Protein AF-A7M6A3-F1 (afdb_monomer_lite)

Radius of gyration: 17.63 Å; chains: 1; bounding box: 39×40×48 Å

pLDDT: mean 94.42, std 7.77, range [52.94, 98.75]

Sequence (187 aa):
AGSGRQCDEISAEFALTHWKHGGIVSVVGYGGGVIGRYPDLGDKIPEIEHFHTMRINMPAGWFYSTKALRGVCDVWEKWGSGLTNFHGSTGDIIFLGTRSEYLQPCFEDLGKLEIPFDLGGSGSALRTPSACMGPALREYACYDTLDLCYDLTMTYQNELHRPMWPYKYKFKGGCAGCPNDCVASKA

Structure (mmCIF, N/CA/C/O backbone):
data_AF-A7M6A3-F1
#
_entry.id   AF-A7M6A3-F1
#
loop_
_atom_site.group_PDB
_atom_site.id
_atom_site.type_symbol
_atom_site.label_atom_id
_atom_site.label_alt_id
_atom_site.label_comp_id
_atom_site.label_asym_id
_atom_site.label_entity_id
_atom_site.label_seq_id
_atom_site.pdbx_PDB_ins_code
_atom_site.Cartn_x
_atom_site.Cartn_y
_atom_site.Cartn_z
_atom_site.occupancy
_atom_site.B_iso_or_equiv
_atom_site.auth_seq_id
_atom_site.auth_comp_id
_atom_site.auth_asym_id
_atom_site.auth_atom_id
_atom_site.pdbx_PDB_model_num
ATOM 1 N N . ALA A 1 1 ? -18.881 1.439 5.788 1.00 52.94 1 ALA A N 1
ATOM 2 C CA . ALA A 1 1 ? -18.858 2.719 5.035 1.00 52.94 1 ALA A CA 1
ATOM 3 C C . ALA A 1 1 ? -19.711 3.858 5.633 1.00 52.94 1 ALA A C 1
ATOM 5 O O . ALA A 1 1 ? -19.451 5.008 5.292 1.00 52.94 1 ALA A O 1
ATOM 6 N N . GLY A 1 2 ? -20.750 3.597 6.444 1.00 59.12 2 GLY A N 1
ATOM 7 C CA . GLY A 1 2 ? -21.597 4.667 7.015 1.00 59.12 2 GLY A CA 1
ATOM 8 C C . GLY A 1 2 ? -20.955 5.434 8.178 1.00 59.12 2 GLY A C 1
ATOM 9 O O . GLY A 1 2 ? -21.128 6.635 8.294 1.00 59.12 2 GLY A O 1
ATOM 10 N N . SER A 1 3 ? -20.140 4.755 8.975 1.00 60.72 3 SER A N 1
ATOM 11 C CA . SER A 1 3 ? -19.601 5.258 10.239 1.00 60.72 3 SER A CA 1
ATOM 12 C C . SER A 1 3 ? -18.349 6.121 10.155 1.00 60.72 3 SER A C 1
ATOM 14 O O . SER A 1 3 ? -18.236 7.126 10.846 1.00 60.72 3 SER A O 1
ATOM 16 N N . GLY A 1 4 ? -17.415 5.770 9.264 1.00 61.78 4 GLY A N 1
ATOM 17 C CA . GLY A 1 4 ? -16.246 6.610 8.980 1.00 61.78 4 GLY A CA 1
ATOM 18 C C . GLY A 1 4 ? -16.653 8.009 8.508 1.00 61.78 4 GLY A C 1
ATOM 19 O O . GLY A 1 4 ? -16.071 8.993 8.947 1.00 61.78 4 GLY A O 1
ATOM 20 N N . ARG A 1 5 ? -17.741 8.099 7.727 1.00 71.75 5 ARG A N 1
ATOM 21 C CA . ARG A 1 5 ? -18.309 9.376 7.272 1.00 71.75 5 ARG A CA 1
ATOM 22 C C . ARG A 1 5 ? -18.778 10.266 8.420 1.00 71.75 5 ARG A C 1
ATOM 24 O O . ARG A 1 5 ? -18.574 11.468 8.356 1.00 71.75 5 ARG A O 1
ATOM 31 N N . GLN A 1 6 ? -19.327 9.688 9.485 1.00 78.19 6 GLN A N 1
ATOM 32 C CA . GLN A 1 6 ? -19.764 10.457 10.649 1.00 78.19 6 GLN A CA 1
ATOM 33 C C . GLN A 1 6 ? -18.579 11.096 11.395 1.00 78.19 6 GLN A C 1
ATOM 35 O O . GLN A 1 6 ? -18.672 12.234 11.843 1.00 78.19 6 GLN A O 1
ATOM 40 N N . CYS A 1 7 ? -17.442 10.401 11.497 1.00 80.56 7 CYS A N 1
ATOM 41 C CA . CYS A 1 7 ? -16.216 10.970 12.070 1.00 80.56 7 CYS A CA 1
ATOM 42 C C . CYS A 1 7 ? -15.628 12.083 11.185 1.00 80.56 7 CYS A C 1
ATOM 44 O O . CYS A 1 7 ? -15.165 13.106 11.694 1.00 80.56 7 CYS A O 1
ATOM 46 N N . ASP A 1 8 ? -15.685 11.907 9.863 1.00 81.94 8 ASP A N 1
ATOM 47 C CA . ASP A 1 8 ? -15.222 12.909 8.899 1.00 81.94 8 ASP A CA 1
ATOM 48 C C . ASP A 1 8 ? -16.096 14.175 8.920 1.00 81.94 8 ASP A C 1
ATOM 50 O O . ASP A 1 8 ? -15.566 15.284 8.881 1.00 81.94 8 ASP A O 1
ATOM 54 N N . GLU A 1 9 ? -17.418 14.033 9.040 1.00 88.69 9 GLU A N 1
ATOM 55 C CA . GLU A 1 9 ? -18.358 15.156 9.168 1.00 88.69 9 GLU A CA 1
ATOM 56 C C . GLU A 1 9 ? -18.082 15.980 10.430 1.00 88.69 9 GLU A C 1
ATOM 58 O O . GLU A 1 9 ? -17.957 17.202 10.350 1.00 88.69 9 GLU A O 1
ATOM 63 N N . ILE A 1 10 ? -17.887 15.315 11.574 1.00 89.25 10 ILE A N 1
ATOM 64 C CA . ILE A 1 10 ? -17.517 15.981 12.831 1.00 89.25 10 ILE A CA 1
ATOM 65 C C . ILE A 1 10 ? -16.152 16.674 12.679 1.00 89.25 10 ILE A C 1
ATOM 67 O O . ILE A 1 10 ? -15.991 17.832 13.060 1.00 89.25 10 ILE A O 1
ATOM 71 N N . SER A 1 11 ? -15.175 16.014 12.050 1.00 91.25 11 SER A N 1
ATOM 72 C CA . SER A 1 11 ? -13.858 16.616 11.789 1.00 91.25 11 SER A CA 1
ATOM 73 C C . SER A 1 11 ? -13.955 17.878 10.926 1.00 91.25 11 SER A C 1
ATOM 75 O O . SER A 1 11 ? -13.238 18.848 11.174 1.00 91.25 11 SER A O 1
ATOM 77 N N . ALA A 1 12 ? -14.837 17.883 9.922 1.00 92.00 12 ALA A N 1
ATOM 78 C CA . ALA A 1 12 ? -15.065 19.030 9.049 1.00 92.00 12 ALA A CA 1
ATOM 79 C C . ALA A 1 12 ? -15.768 20.186 9.776 1.00 92.00 12 ALA A C 1
ATOM 81 O O . ALA A 1 12 ? -15.404 21.341 9.559 1.00 92.00 12 ALA A O 1
ATOM 82 N N . GLU A 1 13 ? -16.725 19.885 10.657 1.00 93.25 13 GLU A N 1
ATOM 83 C CA . GLU A 1 13 ? -17.420 20.880 11.480 1.00 93.25 13 GLU A CA 1
ATOM 84 C C . GLU A 1 13 ? -16.453 21.617 12.418 1.00 93.25 13 GLU A C 1
ATOM 86 O O . GLU A 1 13 ? -16.467 22.846 12.493 1.00 93.25 13 GLU A O 1
ATOM 91 N N . PHE A 1 14 ? -15.571 20.877 13.096 1.00 92.00 14 PHE A N 1
ATOM 92 C CA . PHE A 1 14 ? -14.636 21.446 14.070 1.00 92.00 14 PHE A CA 1
ATOM 93 C C . PHE A 1 14 ? -13.273 21.833 13.481 1.00 92.00 14 PHE A C 1
ATOM 95 O O . PHE A 1 14 ? -12.451 22.412 14.192 1.00 92.00 14 PHE A O 1
ATOM 102 N N . ALA A 1 15 ? -13.018 21.523 12.205 1.00 92.31 15 ALA A N 1
ATOM 103 C CA . ALA A 1 15 ? -11.721 21.673 11.538 1.00 92.31 15 ALA A CA 1
ATOM 104 C C . ALA A 1 15 ? -10.549 21.042 12.326 1.00 92.31 15 ALA A C 1
ATOM 106 O O . ALA A 1 15 ? -9.437 21.575 12.362 1.00 92.31 15 ALA A O 1
ATOM 107 N N . LEU A 1 16 ? -10.800 19.899 12.971 1.00 93.50 16 LEU A N 1
ATOM 108 C CA . LEU A 1 16 ? -9.859 19.193 13.843 1.00 93.50 16 LEU A CA 1
ATOM 109 C C . LEU A 1 16 ? -9.844 17.695 13.525 1.00 93.50 16 LEU A C 1
ATOM 111 O O . LEU A 1 16 ? -10.843 17.119 13.110 1.00 93.50 16 LEU A O 1
ATOM 115 N N . THR A 1 17 ? -8.692 17.049 13.723 1.00 93.00 17 THR A N 1
ATOM 116 C CA . THR A 1 17 ? -8.574 15.591 13.570 1.00 93.00 17 THR A CA 1
ATOM 117 C C . THR A 1 17 ? -9.129 14.876 14.797 1.00 93.00 17 THR A C 1
ATOM 119 O O . THR A 1 17 ? -8.700 15.156 15.912 1.00 93.00 17 THR A O 1
ATOM 122 N N . HIS A 1 18 ? -9.985 13.880 14.572 1.00 93.25 18 HIS A N 1
ATOM 123 C CA . HIS A 1 18 ? -10.540 13.009 15.615 1.00 93.25 18 HIS A CA 1
ATOM 124 C C . HIS A 1 18 ? -9.824 11.656 15.733 1.00 93.25 18 HIS A C 1
ATOM 126 O O . HIS A 1 18 ? -10.354 10.679 16.256 1.00 93.25 18 HIS A O 1
ATOM 132 N N . TRP A 1 19 ? -8.582 11.583 15.252 1.00 94.06 19 TRP A N 1
ATOM 133 C CA . TRP A 1 19 ? -7.709 10.418 15.393 1.00 94.06 19 TRP A CA 1
ATOM 134 C C . TRP A 1 19 ? -6.656 10.653 16.478 1.00 94.06 19 TRP A C 1
ATOM 136 O O . TRP A 1 19 ? -5.870 11.599 16.390 1.00 94.06 19 TRP A O 1
ATOM 146 N N . LYS A 1 20 ? -6.595 9.758 17.472 1.00 93.19 20 LYS A N 1
ATOM 147 C CA . LYS A 1 20 ? -5.592 9.782 18.548 1.00 93.19 20 LYS A CA 1
ATOM 148 C C . LYS A 1 20 ? -4.173 9.556 18.004 1.00 93.19 20 LYS A C 1
ATOM 150 O O . LYS A 1 20 ? -3.950 9.188 16.840 1.00 93.19 20 LYS A O 1
ATOM 155 N N . HIS A 1 21 ? -3.187 9.720 18.892 1.00 88.88 21 HIS A N 1
ATOM 156 C CA . HIS A 1 21 ? -1.819 9.264 18.644 1.00 88.88 21 HIS A CA 1
ATOM 157 C C . HIS A 1 21 ? -1.803 7.781 18.219 1.00 88.88 21 HIS A C 1
ATOM 159 O O . HIS A 1 21 ? -2.705 7.023 18.570 1.00 88.88 21 HIS A O 1
ATOM 165 N N . GLY A 1 22 ? -0.829 7.403 17.383 1.00 84.06 22 GLY A N 1
ATOM 166 C CA . GLY A 1 22 ? -0.830 6.131 16.648 1.00 84.06 22 GLY A CA 1
ATOM 167 C C . GLY A 1 22 ? -0.878 4.870 17.518 1.00 84.06 22 GLY A C 1
ATOM 168 O O . GLY A 1 22 ? -0.748 4.922 18.735 1.00 84.06 22 GLY A O 1
ATOM 169 N N . GLY A 1 23 ? -1.044 3.723 16.859 1.00 86.94 23 GLY A N 1
ATOM 170 C CA . GLY A 1 23 ? -1.073 2.400 17.482 1.00 86.94 23 GLY A CA 1
ATOM 171 C C . GLY A 1 23 ? 0.010 1.472 16.951 1.00 86.94 23 GLY A C 1
ATOM 172 O O . GLY A 1 23 ? 0.279 1.471 15.748 1.00 86.94 23 GLY A O 1
ATOM 173 N N . ILE A 1 24 ? 0.592 0.654 17.830 1.00 91.19 24 ILE A N 1
ATOM 174 C CA . ILE A 1 24 ? 1.497 -0.429 17.435 1.00 91.19 24 ILE A CA 1
ATOM 175 C C . ILE A 1 24 ? 0.662 -1.696 17.264 1.00 91.19 24 ILE A C 1
ATOM 177 O O . ILE A 1 24 ? 0.223 -2.295 18.240 1.00 91.19 24 ILE A O 1
ATOM 181 N N . VAL A 1 25 ? 0.444 -2.085 16.013 1.00 95.38 25 VAL A N 1
ATOM 182 C CA . VAL A 1 25 ? -0.230 -3.327 15.620 1.00 95.38 25 VAL A CA 1
ATOM 183 C C . VAL A 1 25 ? 0.465 -3.875 14.378 1.00 95.38 25 VAL A C 1
ATOM 185 O O . VAL A 1 25 ? 0.969 -3.105 13.561 1.00 95.38 25 VAL A O 1
ATOM 188 N N . SER A 1 26 ? 0.527 -5.197 14.256 1.00 96.50 26 SER A N 1
ATOM 189 C CA . SER A 1 26 ? 1.173 -5.899 13.144 1.00 96.50 26 SER A CA 1
ATOM 190 C C . SER A 1 26 ? 0.589 -7.309 13.005 1.00 96.50 26 SER A C 1
ATOM 192 O O . SER A 1 26 ? -0.236 -7.723 13.820 1.00 96.50 26 SER A O 1
ATOM 194 N N . VAL A 1 27 ? 1.033 -8.037 11.985 1.00 98.00 27 VAL A N 1
ATOM 195 C CA . VAL A 1 27 ? 0.800 -9.475 11.801 1.00 98.00 27 VAL A CA 1
ATOM 196 C C . VAL A 1 27 ? 1.966 -10.284 12.369 1.00 98.00 27 VAL A C 1
ATOM 198 O O . VAL A 1 27 ? 3.066 -9.766 12.579 1.00 98.00 27 VAL A O 1
ATOM 201 N N . VAL A 1 28 ? 1.740 -11.569 12.630 1.00 98.00 28 VAL A N 1
ATOM 202 C CA . VAL A 1 28 ? 2.764 -12.455 13.187 1.00 98.00 28 VAL A CA 1
ATOM 203 C C . VAL A 1 28 ? 3.938 -12.581 12.213 1.00 98.00 28 VAL A C 1
ATOM 205 O O . VAL A 1 28 ? 3.766 -12.866 11.033 1.00 98.00 28 VAL A O 1
ATOM 208 N N . GLY A 1 29 ? 5.155 -12.380 12.724 1.00 97.00 29 GLY A N 1
ATOM 209 C CA . GLY A 1 29 ? 6.401 -12.533 11.968 1.00 97.00 29 GLY A CA 1
ATOM 210 C C . GLY A 1 29 ? 6.911 -11.265 11.281 1.00 97.00 29 GLY A C 1
ATOM 211 O O . GLY A 1 29 ? 8.109 -11.211 10.976 1.00 97.00 29 GLY A O 1
ATOM 212 N N . TYR A 1 30 ? 6.062 -10.249 11.089 1.00 98.12 30 TYR A N 1
ATOM 213 C CA . TYR A 1 30 ? 6.432 -8.948 10.522 1.00 98.12 30 TYR A CA 1
ATOM 214 C C . TYR A 1 30 ? 6.373 -7.847 11.584 1.00 98.12 30 TYR A C 1
ATOM 216 O O . TYR A 1 30 ? 5.519 -7.846 12.468 1.00 98.12 30 TYR A O 1
ATOM 224 N N . GLY A 1 31 ? 7.296 -6.890 11.503 1.00 96.75 31 GLY A N 1
ATOM 225 C CA . GLY A 1 31 ? 7.347 -5.720 12.388 1.00 96.75 31 GLY A CA 1
ATOM 226 C C . GLY A 1 31 ? 6.782 -4.442 11.759 1.00 96.75 31 GLY A C 1
ATOM 227 O O . GLY A 1 31 ? 6.837 -3.383 12.379 1.00 96.75 31 GLY A O 1
ATOM 228 N N . GLY A 1 32 ? 6.273 -4.520 10.527 1.00 96.06 32 GLY A N 1
ATOM 229 C CA . GLY A 1 32 ? 5.715 -3.400 9.774 1.00 96.06 32 GLY A CA 1
ATOM 230 C C . GLY A 1 32 ? 4.620 -3.842 8.799 1.00 96.06 32 GLY A C 1
ATOM 231 O O . GLY A 1 32 ? 4.232 -5.004 8.759 1.00 96.06 32 GLY A O 1
ATOM 232 N N . GLY A 1 33 ? 4.106 -2.888 8.023 1.00 97.19 33 GLY A N 1
ATOM 233 C CA . GLY A 1 33 ? 3.049 -3.093 7.021 1.00 97.19 33 GLY A CA 1
ATOM 234 C C . GLY A 1 33 ? 1.645 -2.683 7.472 1.00 97.19 33 GLY A C 1
ATOM 235 O O . GLY A 1 33 ? 0.807 -2.355 6.632 1.00 97.19 33 GLY A O 1
ATOM 236 N N . VAL A 1 34 ? 1.407 -2.563 8.781 1.00 98.31 34 VAL A N 1
ATOM 237 C CA . VAL A 1 34 ? 0.139 -2.070 9.348 1.00 98.31 34 VAL A CA 1
ATOM 238 C C . VAL A 1 34 ? 0.353 -0.730 10.058 1.00 98.31 34 VAL A C 1
ATOM 240 O O . VAL A 1 34 ? 1.383 -0.505 10.693 1.00 98.31 34 VAL A O 1
ATOM 243 N N . ILE A 1 35 ? -0.600 0.194 9.922 1.00 97.75 35 ILE A N 1
ATOM 244 C CA . ILE A 1 35 ? -0.632 1.471 10.645 1.00 97.75 35 ILE A CA 1
ATOM 245 C C . ILE A 1 35 ? -1.832 1.461 11.593 1.00 97.75 35 ILE A C 1
ATOM 247 O O . ILE A 1 35 ? -2.980 1.538 11.150 1.00 97.75 35 ILE A O 1
ATOM 251 N N . GLY A 1 36 ? -1.562 1.382 12.898 1.00 96.81 36 GLY A N 1
ATOM 252 C CA . GLY A 1 36 ? -2.590 1.440 13.931 1.00 96.81 36 GLY A CA 1
ATOM 253 C C . GLY A 1 36 ? -3.186 2.837 14.069 1.00 96.81 36 GLY A C 1
ATOM 254 O O . GLY A 1 36 ? -2.464 3.832 14.200 1.00 96.81 36 GLY A O 1
ATOM 255 N N . ARG A 1 37 ? -4.515 2.901 14.062 1.00 95.75 37 ARG A N 1
ATOM 256 C CA . ARG A 1 37 ? -5.310 4.119 14.244 1.00 95.75 37 ARG A CA 1
ATOM 257 C C . ARG A 1 37 ? -6.532 3.844 15.106 1.00 95.75 37 ARG A C 1
ATOM 259 O O . ARG A 1 37 ? -7.217 2.844 14.890 1.00 95.75 37 ARG A O 1
ATOM 266 N N . TYR A 1 38 ? -6.760 4.769 16.035 1.00 94.19 38 TYR A N 1
ATOM 267 C CA . TYR A 1 38 ? -7.849 4.781 17.005 1.00 94.19 38 TYR A CA 1
ATOM 268 C C . TYR A 1 38 ? -8.448 6.195 17.037 1.00 94.19 38 TYR A C 1
ATOM 270 O O . TYR A 1 38 ? -7.674 7.159 17.103 1.00 94.19 38 TYR A O 1
ATOM 278 N N . PRO A 1 39 ? -9.774 6.360 16.977 1.00 92.31 39 PRO A N 1
ATOM 279 C CA . PRO A 1 39 ? -10.419 7.659 17.071 1.00 92.31 39 PRO A CA 1
ATOM 280 C C . PRO A 1 39 ? -10.576 8.103 18.530 1.00 92.31 39 PRO A C 1
ATOM 282 O O . PRO A 1 39 ? -10.605 7.281 19.449 1.00 92.31 39 PRO A O 1
ATOM 285 N N . ASP A 1 40 ? -10.697 9.409 18.766 1.00 91.69 40 ASP A N 1
ATOM 286 C CA . ASP A 1 40 ? -11.077 9.977 20.069 1.00 91.69 40 ASP A CA 1
ATOM 287 C C . ASP A 1 40 ? -12.585 9.925 20.351 1.00 91.69 40 ASP A C 1
ATOM 289 O O . ASP A 1 40 ? -13.001 10.109 21.493 1.00 91.69 40 ASP A O 1
ATOM 293 N N . LEU A 1 41 ? -13.374 9.531 19.349 1.00 89.50 41 LEU A N 1
ATOM 294 C CA . LEU A 1 41 ? -14.821 9.323 19.420 1.00 89.50 41 LEU A CA 1
ATOM 295 C C . LEU A 1 41 ? -15.229 7.841 19.499 1.00 89.50 41 LEU A C 1
ATOM 297 O O . LEU A 1 41 ? -16.382 7.526 19.217 1.00 89.50 41 LEU A O 1
ATOM 301 N N . GLY A 1 42 ? -14.319 6.931 19.869 1.00 84.56 42 GLY A N 1
ATOM 302 C CA . GLY A 1 42 ? -14.571 5.479 19.870 1.00 84.56 42 GLY A CA 1
ATOM 303 C C . GLY A 1 42 ? -15.821 5.051 20.649 1.00 84.56 42 GLY A C 1
ATOM 304 O O . GLY A 1 42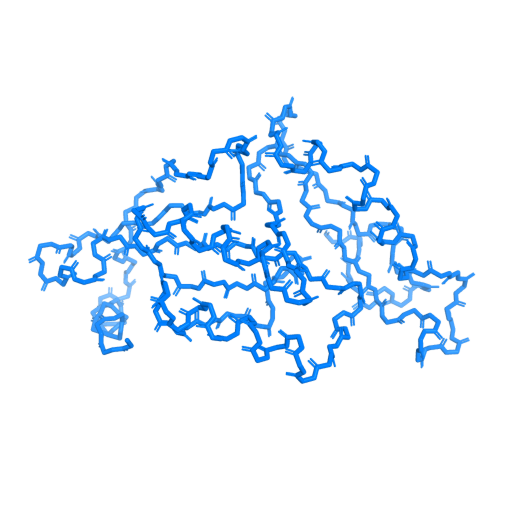 ? -16.575 4.220 20.163 1.00 84.56 42 GLY A O 1
ATOM 305 N N . ASP A 1 43 ? -16.118 5.689 21.784 1.00 88.19 43 ASP A N 1
ATOM 306 C CA . ASP A 1 43 ? -17.326 5.382 22.569 1.00 88.19 43 ASP A CA 1
ATOM 307 C C . ASP A 1 43 ? -18.626 5.835 21.877 1.00 88.19 43 ASP A C 1
ATOM 309 O O . ASP A 1 43 ? -19.700 5.300 22.139 1.00 88.19 43 ASP A O 1
ATOM 313 N N . LYS A 1 44 ? -18.542 6.848 21.003 1.00 88.94 44 LYS A N 1
ATOM 314 C CA . LYS A 1 44 ? -19.687 7.407 20.266 1.00 88.94 44 LYS A CA 1
ATOM 315 C C . LYS A 1 44 ? -19.908 6.721 18.920 1.00 88.94 44 LYS A C 1
ATOM 317 O O . LYS A 1 44 ? -21.041 6.671 18.454 1.00 88.94 44 LYS A O 1
ATOM 322 N N . ILE A 1 45 ? -18.830 6.243 18.298 1.00 90.81 45 ILE A N 1
ATOM 323 C CA . ILE A 1 45 ? -18.819 5.595 16.982 1.00 90.81 45 ILE A CA 1
ATOM 324 C C . ILE A 1 45 ? -18.020 4.278 17.114 1.00 90.81 45 ILE A C 1
ATOM 326 O O . ILE A 1 45 ? -16.868 4.195 16.670 1.00 90.81 45 ILE A O 1
ATOM 330 N N . PRO A 1 46 ? -18.578 3.256 17.791 1.00 89.69 46 PRO A N 1
ATOM 331 C CA . PRO A 1 46 ? -17.850 2.043 18.192 1.00 89.69 46 PRO A CA 1
ATOM 332 C C . PRO A 1 46 ? -17.284 1.242 17.016 1.00 89.69 46 PRO A C 1
ATOM 334 O O . PRO A 1 46 ? -16.251 0.583 17.112 1.00 89.69 46 PRO A O 1
ATOM 337 N N . GLU A 1 47 ? -17.912 1.324 15.854 1.00 89.06 47 GLU A N 1
ATOM 338 C CA . GLU A 1 47 ? -17.495 0.611 14.656 1.00 89.06 47 GLU A CA 1
ATOM 339 C C . GLU A 1 47 ? -16.200 1.147 14.019 1.00 89.06 47 GLU A C 1
ATOM 341 O O . GLU A 1 47 ? -15.625 0.471 13.166 1.00 89.06 47 GLU A O 1
ATOM 346 N N . ILE A 1 48 ? -15.718 2.325 14.434 1.00 89.75 48 ILE A N 1
ATOM 347 C CA . ILE A 1 48 ? -14.394 2.845 14.056 1.00 89.75 48 ILE A CA 1
ATOM 348 C C . ILE A 1 48 ? -13.399 2.845 15.215 1.00 89.75 48 ILE A C 1
ATOM 350 O O . ILE A 1 48 ? -12.287 3.334 15.032 1.00 89.75 48 ILE A O 1
ATOM 354 N N . GLU A 1 49 ? -13.758 2.288 16.379 1.00 91.62 49 GLU A N 1
ATOM 355 C CA . GLU A 1 49 ? -12.880 2.179 17.555 1.00 91.62 49 GLU A CA 1
ATOM 356 C C . GLU A 1 49 ? -11.477 1.689 17.164 1.00 91.62 49 GLU A C 1
ATOM 358 O O . GLU A 1 49 ? -10.476 2.226 17.631 1.00 91.62 49 GLU A O 1
ATOM 363 N N . HIS A 1 50 ? -11.402 0.743 16.223 1.00 94.75 50 HIS A N 1
ATOM 364 C CA . HIS A 1 50 ? -10.186 0.406 15.494 1.00 94.75 50 HIS A CA 1
ATOM 365 C C . HIS A 1 50 ? -10.389 0.713 14.009 1.00 94.75 50 HIS A C 1
ATOM 367 O O . HIS A 1 50 ? -11.338 0.231 13.390 1.00 94.75 50 HIS A O 1
ATOM 373 N N . PHE A 1 51 ? -9.466 1.474 13.420 1.00 96.12 51 PHE A N 1
ATOM 374 C CA . PHE A 1 51 ? -9.513 1.806 11.995 1.00 96.12 51 PHE A CA 1
ATOM 375 C C . PHE A 1 51 ? -8.134 1.685 11.345 1.00 96.12 51 PHE A C 1
ATOM 377 O O . PHE A 1 51 ? -7.564 2.625 10.792 1.00 96.12 51 PHE A O 1
ATOM 384 N N . HIS A 1 52 ? -7.543 0.503 11.485 1.00 97.81 52 HIS A N 1
ATOM 385 C CA . HIS A 1 52 ? -6.169 0.235 11.078 1.00 97.81 52 HIS A CA 1
ATOM 386 C C . HIS A 1 52 ? -6.030 0.178 9.561 1.00 97.81 52 HIS A C 1
ATOM 388 O O . HIS A 1 52 ? -6.931 -0.261 8.851 1.00 97.81 52 HIS A O 1
ATOM 394 N N . THR A 1 53 ? -4.882 0.623 9.063 1.00 98.25 53 THR A N 1
ATOM 395 C CA . THR A 1 53 ? -4.562 0.580 7.635 1.00 98.25 53 THR A CA 1
ATOM 396 C C . THR A 1 53 ? -3.576 -0.543 7.357 1.00 98.25 53 THR A C 1
ATOM 398 O O . THR A 1 53 ? -2.516 -0.571 7.983 1.00 98.25 53 THR A O 1
ATOM 401 N N . MET A 1 54 ? -3.876 -1.414 6.395 1.00 98.69 54 MET A N 1
ATOM 402 C CA . MET A 1 54 ? -2.925 -2.404 5.880 1.00 98.69 54 MET A CA 1
ATOM 403 C C . MET A 1 54 ? -2.357 -1.905 4.551 1.00 98.69 54 MET A C 1
ATOM 405 O O . MET A 1 54 ? -3.094 -1.465 3.667 1.00 98.69 54 MET A O 1
ATOM 409 N N . ARG A 1 55 ? -1.032 -1.921 4.422 1.00 98.75 55 ARG A N 1
ATOM 410 C CA . ARG A 1 55 ? -0.342 -1.614 3.167 1.00 98.75 55 ARG A CA 1
ATOM 411 C C . ARG A 1 55 ? -0.105 -2.918 2.442 1.00 98.75 55 ARG A C 1
ATOM 413 O O . ARG A 1 55 ? 0.518 -3.799 3.022 1.00 98.75 55 ARG A O 1
ATOM 420 N N . ILE A 1 56 ? -0.583 -3.029 1.215 1.00 98.69 56 ILE A N 1
ATOM 421 C CA . ILE A 1 56 ? -0.423 -4.223 0.389 1.00 98.69 56 ILE A CA 1
ATOM 422 C C . ILE A 1 56 ? 0.542 -3.881 -0.746 1.00 98.69 56 ILE A C 1
ATOM 424 O O . ILE A 1 56 ? 0.381 -2.855 -1.416 1.00 98.69 56 ILE A O 1
ATOM 428 N N . ASN A 1 57 ? 1.564 -4.709 -0.929 1.00 98.44 57 ASN A N 1
ATOM 429 C CA . ASN A 1 57 ? 2.602 -4.493 -1.925 1.00 98.44 57 ASN A CA 1
ATOM 430 C C . ASN A 1 57 ? 2.004 -4.572 -3.340 1.00 98.44 57 ASN A C 1
ATOM 432 O O . ASN A 1 57 ? 1.212 -5.465 -3.634 1.00 98.44 57 ASN A O 1
ATOM 436 N N . MET A 1 58 ? 2.350 -3.630 -4.214 1.00 98.12 58 MET A N 1
ATOM 437 C CA . MET A 1 58 ? 1.814 -3.559 -5.574 1.00 98.12 58 MET A CA 1
ATOM 438 C C . MET A 1 58 ? 2.759 -4.212 -6.595 1.00 98.12 58 MET A C 1
ATOM 440 O O . MET A 1 58 ? 3.976 -4.178 -6.413 1.00 98.12 58 MET A O 1
ATOM 444 N N . PRO A 1 59 ? 2.247 -4.722 -7.728 1.00 97.88 59 PRO A N 1
ATOM 445 C CA . PRO A 1 59 ? 3.089 -5.047 -8.874 1.00 97.88 59 PRO A CA 1
ATOM 446 C C . PRO A 1 59 ? 3.818 -3.800 -9.395 1.00 97.88 59 PRO A C 1
ATOM 448 O O . PRO A 1 59 ? 3.248 -2.703 -9.451 1.00 97.88 59 PRO A O 1
ATOM 451 N N . ALA A 1 60 ? 5.074 -3.976 -9.819 1.00 97.00 60 ALA A N 1
ATOM 452 C CA . ALA A 1 60 ? 5.876 -2.902 -10.396 1.00 97.00 60 ALA A CA 1
ATOM 453 C C . ALA A 1 60 ? 5.146 -2.249 -11.587 1.00 97.00 60 ALA A C 1
ATOM 455 O O . ALA A 1 60 ? 4.563 -2.927 -12.433 1.00 97.00 60 ALA A O 1
ATOM 456 N N . GLY A 1 61 ? 5.146 -0.914 -11.636 1.00 96.81 61 GLY A N 1
ATOM 457 C CA . GLY A 1 61 ? 4.439 -0.148 -12.668 1.00 96.81 61 GLY A CA 1
ATOM 458 C C . GLY A 1 61 ? 2.909 -0.131 -12.541 1.00 96.81 61 GLY A C 1
ATOM 459 O O . GLY A 1 61 ? 2.255 0.431 -13.412 1.00 96.81 61 GLY A O 1
ATOM 460 N N . TRP A 1 62 ? 2.336 -0.695 -11.469 1.00 98.44 62 TRP A N 1
ATOM 461 C CA . TRP A 1 62 ? 0.890 -0.708 -11.191 1.00 98.44 62 TRP A CA 1
ATOM 462 C C . TRP A 1 62 ? 0.033 -1.360 -12.290 1.00 98.44 62 TRP A C 1
ATOM 464 O O . TRP A 1 62 ? -1.102 -0.948 -12.534 1.00 98.44 62 TRP A O 1
ATOM 474 N N . PHE A 1 63 ? 0.551 -2.403 -12.940 1.00 98.25 63 PHE A N 1
ATOM 475 C CA . PHE A 1 63 ? -0.203 -3.188 -13.917 1.00 98.25 63 PHE A CA 1
ATOM 476 C C . PHE A 1 63 ? -1.000 -4.301 -13.234 1.00 98.25 63 PHE A C 1
ATOM 478 O O . PHE A 1 63 ? -0.453 -5.081 -12.458 1.00 98.25 63 PHE A O 1
ATOM 485 N N . TYR A 1 64 ? -2.289 -4.410 -13.556 1.00 98.44 64 TYR A N 1
ATOM 486 C CA . TYR A 1 64 ? -3.184 -5.395 -12.951 1.00 98.44 64 TYR A CA 1
ATOM 487 C C . TYR A 1 64 ? -4.005 -6.140 -13.995 1.00 98.44 64 TYR A C 1
ATOM 489 O O . TYR A 1 64 ? -4.481 -5.561 -14.970 1.00 98.44 64 TYR A O 1
ATOM 497 N N . SER A 1 65 ? -4.269 -7.416 -13.719 1.00 98.50 65 SER A N 1
ATOM 498 C CA . SER A 1 65 ? -5.405 -8.115 -14.312 1.00 98.50 65 SER A CA 1
ATOM 499 C C . SER A 1 65 ? -6.653 -7.889 -13.455 1.00 98.50 65 SER A C 1
ATOM 501 O O . SER A 1 65 ? -6.574 -7.727 -12.234 1.00 98.50 65 SER A O 1
ATOM 503 N N . THR A 1 66 ? -7.837 -7.939 -14.070 1.00 98.50 66 THR A N 1
ATOM 504 C CA . THR A 1 66 ? -9.097 -7.851 -13.308 1.00 98.50 66 THR A CA 1
ATOM 505 C C . THR A 1 66 ? -9.266 -9.018 -12.335 1.00 9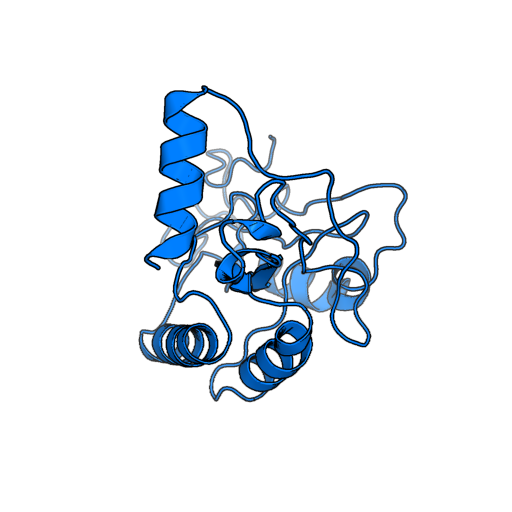8.50 66 THR A C 1
ATOM 507 O O . THR A 1 66 ? -9.931 -8.871 -11.316 1.00 98.50 66 THR A O 1
ATOM 510 N N . LYS A 1 67 ? -8.643 -10.169 -12.616 1.00 98.50 67 LYS A N 1
ATOM 511 C CA . LYS A 1 67 ? -8.625 -11.332 -11.726 1.00 98.50 67 LYS A CA 1
ATOM 512 C C . LYS A 1 67 ? -7.894 -11.034 -10.414 1.00 98.50 67 LYS A C 1
ATOM 514 O O . LYS A 1 67 ? -8.442 -11.314 -9.355 1.00 98.50 67 LYS A O 1
ATOM 519 N N . ALA A 1 68 ? -6.711 -10.419 -10.493 1.00 98.19 68 ALA A N 1
ATOM 520 C CA . ALA A 1 68 ? -5.939 -10.031 -9.313 1.00 98.19 68 ALA A CA 1
ATOM 521 C C . ALA A 1 68 ? -6.720 -9.032 -8.444 1.00 98.19 68 ALA A C 1
ATOM 523 O O . ALA A 1 68 ? -6.852 -9.229 -7.241 1.00 98.19 68 ALA A O 1
ATOM 524 N N . LEU A 1 69 ? -7.307 -8.002 -9.067 1.00 98.50 69 LEU A N 1
ATOM 525 C CA . LEU A 1 69 ? -8.072 -6.983 -8.343 1.00 98.50 69 LEU A CA 1
ATOM 526 C C . LEU A 1 69 ? -9.337 -7.540 -7.686 1.00 98.50 69 LEU A C 1
ATOM 528 O O . LEU A 1 69 ? -9.626 -7.163 -6.558 1.00 98.50 69 LEU A O 1
ATOM 532 N N . ARG A 1 70 ? -10.068 -8.450 -8.347 1.00 98.50 70 ARG A N 1
ATOM 533 C CA . ARG A 1 70 ? -11.251 -9.081 -7.738 1.00 98.50 70 ARG A CA 1
ATOM 534 C C . ARG A 1 70 ? -10.890 -9.852 -6.471 1.00 98.50 70 ARG A C 1
ATOM 536 O O . ARG A 1 70 ? -11.514 -9.611 -5.451 1.00 98.50 70 ARG A O 1
ATOM 543 N N . GLY A 1 71 ? -9.827 -10.661 -6.498 1.00 98.31 71 GLY A N 1
ATOM 544 C CA . GLY A 1 71 ? -9.370 -11.373 -5.298 1.00 98.31 71 GLY A CA 1
ATOM 545 C C . GLY A 1 71 ? -9.008 -10.428 -4.145 1.00 98.31 71 GLY A C 1
ATOM 546 O O . GLY A 1 71 ? -9.412 -10.651 -3.008 1.00 98.31 71 GLY A O 1
ATOM 547 N N . VAL A 1 72 ? -8.309 -9.328 -4.444 1.00 97.75 72 VAL A N 1
ATOM 548 C CA . VAL A 1 72 ? -7.982 -8.276 -3.463 1.00 97.75 72 VAL A CA 1
ATOM 549 C C . VAL A 1 72 ? -9.253 -7.629 -2.889 1.00 97.75 72 VAL A C 1
ATOM 551 O O . VAL A 1 72 ? -9.340 -7.423 -1.678 1.00 97.75 72 VAL A O 1
ATOM 554 N N . CYS A 1 73 ? -10.250 -7.331 -3.727 1.00 98.38 73 CYS A N 1
ATOM 555 C CA . CYS A 1 73 ? -11.534 -6.779 -3.291 1.00 98.38 73 CYS A CA 1
ATOM 556 C C . CYS A 1 73 ? -12.321 -7.754 -2.405 1.00 98.38 73 CYS A C 1
ATOM 558 O O . CYS A 1 73 ? -12.790 -7.334 -1.351 1.00 98.38 73 CYS A O 1
ATOM 560 N N . ASP A 1 74 ? -12.419 -9.028 -2.790 1.00 98.44 74 ASP A N 1
ATOM 561 C CA . ASP A 1 74 ? -13.175 -10.051 -2.055 1.00 98.44 74 ASP A CA 1
ATOM 562 C C . ASP A 1 74 ? -12.619 -10.233 -0.631 1.00 98.44 74 ASP A C 1
ATOM 564 O O . ASP A 1 74 ? -13.364 -10.302 0.349 1.00 98.44 74 ASP A O 1
ATOM 568 N N . VAL A 1 75 ? -11.288 -10.244 -0.493 1.00 98.62 75 VAL A N 1
ATOM 569 C CA . VAL A 1 75 ? -10.623 -10.317 0.817 1.00 98.62 75 VAL A CA 1
ATOM 570 C C . VAL A 1 75 ? -10.898 -9.060 1.643 1.00 98.62 75 VAL A C 1
ATOM 572 O O . VAL A 1 75 ? -11.181 -9.154 2.840 1.00 98.62 75 VAL A O 1
ATOM 575 N N . TRP A 1 76 ? -10.843 -7.877 1.027 1.00 98.50 76 TRP A N 1
ATOM 576 C CA . TRP A 1 76 ? -11.029 -6.626 1.758 1.00 98.50 76 TRP A CA 1
ATOM 577 C C . TRP A 1 76 ? -12.476 -6.343 2.154 1.00 98.50 76 TRP A C 1
ATOM 579 O O . TRP A 1 76 ? -12.715 -5.769 3.215 1.00 98.50 76 TRP A O 1
ATOM 589 N N . GLU A 1 77 ? -13.445 -6.761 1.345 1.00 98.00 77 GLU A N 1
ATOM 590 C CA . GLU A 1 77 ? -14.863 -6.695 1.701 1.00 98.00 77 GLU A CA 1
ATOM 591 C C . GLU A 1 77 ? -15.176 -7.610 2.892 1.00 98.00 77 GLU A C 1
ATOM 593 O O . GLU A 1 77 ? -15.948 -7.237 3.774 1.00 98.00 77 GLU A O 1
ATOM 598 N N . LYS A 1 78 ? -14.525 -8.777 2.962 1.00 98.31 78 LYS A N 1
ATOM 599 C CA . LYS A 1 78 ? -14.701 -9.738 4.054 1.00 98.31 78 LYS A CA 1
ATOM 600 C C . LYS A 1 78 ? -14.104 -9.263 5.382 1.00 98.31 78 LYS A C 1
ATOM 602 O O . LYS A 1 78 ? -14.721 -9.454 6.427 1.00 98.31 78 LYS A O 1
ATOM 607 N N . TRP A 1 79 ? -12.897 -8.694 5.360 1.00 98.38 79 TRP A N 1
ATOM 608 C CA . TRP A 1 79 ? -12.120 -8.414 6.580 1.00 98.38 79 TRP A CA 1
ATOM 609 C C . TRP A 1 79 ? -11.948 -6.934 6.917 1.00 98.38 79 TRP A C 1
ATOM 611 O O . TRP A 1 79 ? -11.388 -6.598 7.963 1.00 98.38 79 TRP A O 1
ATOM 621 N N . GLY A 1 80 ? -12.369 -6.035 6.037 1.00 96.94 80 GLY A N 1
ATOM 622 C CA . GLY A 1 80 ? -12.125 -4.607 6.156 1.00 96.94 80 GLY A CA 1
ATOM 623 C C . GLY A 1 80 ? -13.379 -3.769 5.982 1.00 96.94 80 GLY A C 1
ATOM 624 O O . GLY A 1 80 ? -14.513 -4.236 6.022 1.00 96.94 80 GLY A O 1
ATOM 625 N N . SER A 1 81 ? -13.161 -2.474 5.797 1.00 96.25 81 SER A N 1
ATOM 626 C CA . SER A 1 81 ? -14.237 -1.501 5.607 1.00 96.25 81 SER A CA 1
ATOM 627 C C . SER A 1 81 ? -14.801 -1.466 4.178 1.00 96.25 81 SER A C 1
ATOM 629 O O . SER A 1 81 ? -15.787 -0.761 3.937 1.00 96.25 81 SER A O 1
ATOM 631 N N . GLY A 1 82 ? -14.129 -2.132 3.229 1.00 96.44 82 GLY A N 1
ATOM 632 C CA . GLY A 1 82 ? -14.326 -1.982 1.784 1.00 96.44 82 GLY A CA 1
ATOM 633 C C . GLY A 1 82 ? -13.708 -0.707 1.182 1.00 96.44 82 GLY A C 1
ATOM 634 O O . GLY A 1 82 ? -13.682 -0.554 -0.036 1.00 96.44 82 GLY A O 1
ATOM 635 N N . LEU A 1 83 ? -13.179 0.214 1.998 1.00 96.94 83 LEU A N 1
ATOM 636 C CA . LEU A 1 83 ? -12.555 1.454 1.526 1.00 96.94 83 LEU A CA 1
ATOM 637 C C . LEU A 1 83 ? -11.083 1.239 1.195 1.00 96.94 83 LEU A C 1
ATOM 639 O O . LEU A 1 83 ? -10.350 0.605 1.956 1.00 96.94 83 LEU A O 1
ATOM 643 N N . THR A 1 84 ? -10.627 1.819 0.089 1.00 97.88 84 THR A N 1
ATOM 644 C CA . THR A 1 84 ? -9.230 1.706 -0.333 1.00 97.88 84 THR A CA 1
ATOM 645 C C . THR A 1 84 ? -8.664 3.041 -0.803 1.00 97.88 84 THR A C 1
ATOM 647 O O . THR A 1 84 ? -9.406 3.963 -1.152 1.00 97.88 84 THR A O 1
ATOM 650 N N . ASN A 1 85 ? -7.336 3.149 -0.842 1.00 98.38 85 ASN A N 1
ATOM 651 C CA . ASN A 1 85 ? -6.672 4.099 -1.731 1.00 98.38 85 ASN A CA 1
ATOM 652 C C . ASN A 1 85 ? -5.872 3.334 -2.785 1.00 98.38 85 ASN A C 1
ATOM 654 O O . ASN A 1 85 ? -5.086 2.441 -2.463 1.00 98.38 85 ASN A O 1
ATOM 658 N N . PHE A 1 86 ? -6.064 3.731 -4.038 1.00 97.50 86 PHE A N 1
ATOM 659 C CA . PHE A 1 86 ? -5.370 3.220 -5.216 1.00 97.50 86 PHE A CA 1
ATOM 660 C C . PHE A 1 86 ? -4.628 4.397 -5.863 1.00 97.50 86 PHE A C 1
ATOM 662 O O . PHE A 1 86 ? -5.195 5.118 -6.677 1.00 97.50 86 PHE A O 1
ATOM 669 N N . HIS A 1 87 ? -3.405 4.725 -5.447 1.00 98.31 87 HIS A N 1
ATOM 670 C CA . HIS A 1 87 ? -2.498 4.038 -4.508 1.00 98.31 87 HIS A CA 1
ATOM 671 C C . HIS A 1 87 ? -1.980 5.000 -3.434 1.00 98.31 87 HIS A C 1
ATOM 673 O O . HIS A 1 87 ? -2.178 6.213 -3.508 1.00 98.31 87 HIS A O 1
ATOM 679 N N . GLY A 1 88 ? -1.274 4.481 -2.430 1.00 97.06 88 GLY A N 1
ATOM 680 C CA . GLY A 1 88 ? -0.476 5.316 -1.536 1.00 97.06 88 GLY A CA 1
ATOM 681 C C . GLY A 1 88 ? 0.716 5.939 -2.272 1.00 97.06 88 GLY A C 1
ATOM 682 O O . GLY A 1 88 ? 1.283 5.340 -3.178 1.00 97.06 88 GLY A O 1
ATOM 683 N N . SER A 1 89 ? 1.197 7.109 -1.839 1.00 95.94 89 SER A N 1
ATOM 684 C CA . SER A 1 89 ? 2.283 7.839 -2.533 1.00 95.94 89 SER A CA 1
ATOM 685 C C . SER A 1 89 ? 3.643 7.117 -2.569 1.00 95.94 89 SER A C 1
ATOM 687 O O . SER A 1 89 ? 4.564 7.527 -3.280 1.00 95.94 89 SER A O 1
ATOM 689 N N . THR A 1 90 ? 3.824 6.080 -1.745 1.00 96.38 90 THR A N 1
ATOM 690 C CA . THR A 1 90 ? 5.008 5.204 -1.844 1.00 96.38 90 THR A CA 1
ATOM 691 C C . THR A 1 90 ? 4.811 4.123 -2.908 1.00 96.38 90 THR A C 1
ATOM 693 O O . THR A 1 90 ? 5.786 3.766 -3.551 1.00 96.38 90 THR A O 1
ATOM 696 N N . GLY A 1 91 ? 3.569 3.692 -3.141 1.00 97.44 91 GLY A N 1
ATOM 697 C CA . GLY A 1 91 ? 3.179 2.770 -4.204 1.00 97.44 91 GLY A CA 1
ATOM 698 C C . GLY A 1 91 ? 2.135 1.738 -3.776 1.00 97.44 91 GLY A C 1
ATOM 699 O O . GLY A 1 91 ? 1.370 1.289 -4.623 1.00 97.44 91 GLY A O 1
ATOM 700 N N . ASP A 1 92 ? 2.074 1.421 -2.480 1.00 98.62 92 ASP A N 1
ATOM 701 C CA . ASP A 1 92 ? 1.213 0.378 -1.908 1.00 98.62 92 ASP A CA 1
ATOM 702 C C . ASP A 1 92 ? -0.274 0.557 -2.252 1.00 98.62 92 ASP A C 1
ATOM 704 O O . ASP A 1 92 ? -0.789 1.681 -2.274 1.00 98.62 92 ASP A O 1
ATOM 708 N N . ILE A 1 93 ? -0.994 -0.554 -2.415 1.00 98.75 93 ILE A N 1
ATOM 709 C CA . ILE A 1 93 ? -2.455 -0.556 -2.284 1.00 98.75 93 ILE A CA 1
ATOM 710 C C . ILE A 1 93 ? -2.778 -0.328 -0.805 1.00 98.75 93 ILE A C 1
ATOM 712 O O . ILE A 1 93 ? -2.175 -0.939 0.081 1.00 98.75 93 ILE A O 1
ATOM 716 N N . ILE A 1 94 ? -3.723 0.566 -0.523 1.00 98.69 94 ILE A N 1
ATOM 717 C CA . ILE A 1 94 ? -4.085 0.919 0.849 1.00 98.69 94 ILE A CA 1
ATOM 718 C C . ILE A 1 94 ? -5.441 0.322 1.178 1.00 98.69 94 ILE A C 1
ATOM 720 O O . ILE A 1 94 ? -6.459 0.763 0.652 1.00 98.69 94 ILE A O 1
ATOM 724 N N . PHE A 1 95 ? -5.449 -0.643 2.086 1.00 98.62 95 PHE A N 1
ATOM 725 C CA . PHE A 1 95 ? -6.646 -1.158 2.734 1.00 98.62 95 PHE A CA 1
ATOM 726 C C . PHE A 1 95 ? -6.957 -0.284 3.948 1.00 98.62 95 PHE A C 1
ATOM 728 O O . PHE A 1 95 ? -6.217 -0.291 4.935 1.00 98.62 95 PHE A O 1
ATOM 735 N N . LEU A 1 96 ? -8.009 0.533 3.849 1.00 97.88 96 LEU A N 1
ATOM 736 C CA . LEU A 1 96 ? -8.277 1.621 4.786 1.00 97.88 96 LEU A CA 1
ATOM 737 C C . LEU A 1 96 ? -9.356 1.247 5.806 1.00 97.88 96 LEU A C 1
ATOM 739 O O . LEU A 1 96 ? -10.547 1.370 5.533 1.00 97.88 96 LEU A O 1
ATOM 743 N N . GLY A 1 97 ? -8.945 0.831 6.999 1.00 96.62 97 GLY A N 1
ATOM 744 C CA . GLY A 1 97 ? -9.852 0.590 8.117 1.00 96.62 97 GLY A CA 1
ATOM 745 C C . GLY A 1 97 ? -10.215 -0.879 8.291 1.00 96.62 97 GLY A C 1
ATOM 746 O O . GLY A 1 97 ? -11.041 -1.426 7.565 1.00 96.62 97 GLY A O 1
ATOM 747 N N . THR A 1 98 ? -9.616 -1.496 9.302 1.00 97.62 98 THR A N 1
ATOM 748 C CA . THR A 1 98 ? -10.005 -2.790 9.869 1.00 97.62 98 THR A CA 1
ATOM 749 C C . THR A 1 98 ? -9.690 -2.808 11.370 1.00 97.62 98 THR A C 1
ATOM 751 O O . THR A 1 98 ? -9.097 -1.862 11.903 1.00 97.62 98 THR A O 1
ATOM 754 N N . ARG A 1 99 ? -10.090 -3.879 12.053 1.00 97.06 99 ARG A N 1
ATOM 755 C CA . ARG A 1 99 ? -9.867 -4.100 13.484 1.00 97.06 99 ARG A CA 1
ATOM 756 C C . ARG A 1 99 ? -8.662 -5.013 13.721 1.00 97.06 99 ARG A C 1
ATOM 758 O O . ARG A 1 99 ? -8.229 -5.725 12.817 1.00 97.06 99 ARG A O 1
ATOM 765 N N . SER A 1 100 ? -8.101 -4.981 14.930 1.00 97.38 100 SER A N 1
ATOM 766 C CA . SER A 1 100 ? -6.864 -5.709 15.264 1.00 97.38 100 SER A CA 1
ATOM 767 C C . SER A 1 100 ? -6.985 -7.214 15.030 1.00 97.38 100 SER A C 1
ATOM 769 O O . SER A 1 100 ? -6.085 -7.836 14.472 1.00 97.38 100 SER A O 1
ATOM 771 N N . GLU A 1 101 ? -8.116 -7.784 15.427 1.00 97.56 101 GLU A N 1
ATOM 772 C CA . GLU A 1 101 ? -8.452 -9.203 15.337 1.00 97.56 101 GLU A CA 1
ATOM 773 C C . GLU A 1 101 ? -8.546 -9.726 13.894 1.00 97.56 101 GLU A C 1
ATOM 775 O O . GLU A 1 101 ? -8.412 -10.928 13.672 1.00 97.56 101 GLU A O 1
ATOM 780 N N . TYR A 1 102 ? -8.711 -8.840 12.906 1.00 98.38 102 TYR A N 1
ATOM 781 C CA . TYR A 1 102 ? -8.833 -9.209 11.492 1.00 98.38 102 TYR A CA 1
ATOM 782 C C . TYR A 1 102 ? -7.539 -9.041 10.693 1.00 98.38 102 TYR A C 1
ATOM 784 O O . TYR A 1 102 ? -7.468 -9.514 9.561 1.00 98.38 102 TYR A O 1
ATOM 792 N N . LEU A 1 103 ? -6.494 -8.438 11.271 1.00 98.50 103 LEU A N 1
ATOM 793 C CA . LEU A 1 103 ? -5.221 -8.215 10.575 1.00 98.50 103 LEU A CA 1
ATOM 794 C C . LEU A 1 103 ? -4.582 -9.527 10.108 1.00 98.50 103 LEU A C 1
ATOM 796 O O . LEU A 1 103 ? -4.216 -9.660 8.942 1.00 98.50 103 LEU A O 1
ATOM 800 N N . GLN A 1 104 ? -4.467 -10.497 11.017 1.00 98.56 104 GLN A N 1
ATOM 801 C CA . GLN A 1 104 ? -3.843 -11.786 10.730 1.00 98.56 104 GLN A CA 1
ATOM 802 C C . GLN A 1 104 ? -4.690 -12.636 9.755 1.00 98.56 104 GLN A C 1
ATOM 804 O O . GLN A 1 104 ? -4.132 -13.071 8.749 1.00 98.56 104 GLN A O 1
ATOM 809 N N . PRO A 1 105 ? -6.017 -12.810 9.949 1.00 98.62 105 PRO A N 1
ATOM 810 C CA . PRO A 1 105 ? -6.863 -13.497 8.967 1.00 98.62 105 PRO A CA 1
ATOM 811 C C . PRO A 1 105 ? -6.847 -12.860 7.572 1.00 98.62 105 PRO A C 1
ATOM 813 O O . PRO A 1 105 ? -6.765 -13.574 6.576 1.00 98.62 105 PRO A O 1
ATOM 816 N N . CYS A 1 106 ? -6.882 -11.526 7.488 1.00 98.69 106 CYS A N 1
ATOM 817 C CA . CYS A 1 106 ? -6.812 -10.806 6.216 1.00 98.69 106 CYS A CA 1
ATOM 818 C C . CYS A 1 106 ? -5.490 -11.084 5.489 1.00 98.69 106 CYS A C 1
ATOM 820 O O . CYS A 1 106 ? -5.489 -11.417 4.306 1.00 98.69 106 CYS A O 1
ATOM 822 N N . PHE A 1 107 ? -4.368 -11.002 6.209 1.00 98.69 107 PHE A N 1
ATOM 823 C CA . PHE A 1 107 ? -3.045 -11.304 5.666 1.00 98.69 107 PHE A CA 1
ATOM 824 C C . PHE A 1 107 ? -2.931 -12.748 5.162 1.00 98.69 107 PHE A C 1
ATOM 826 O O . PHE A 1 107 ? -2.419 -12.991 4.072 1.00 98.69 107 PHE A O 1
ATOM 833 N N . GLU A 1 108 ? -3.453 -13.709 5.920 1.00 98.62 108 GLU A N 1
ATOM 834 C CA . GLU A 1 108 ? -3.448 -15.108 5.503 1.00 98.62 108 GLU A CA 1
ATOM 835 C C . GLU A 1 108 ? -4.308 -15.364 4.265 1.00 98.62 108 GLU A C 1
ATOM 837 O O . GLU A 1 108 ? -3.894 -16.131 3.397 1.00 98.62 108 GLU A O 1
ATOM 842 N N . ASP A 1 109 ? -5.486 -14.744 4.168 1.00 98.62 109 ASP A N 1
ATOM 843 C CA . ASP A 1 109 ? -6.348 -14.874 2.992 1.00 98.62 109 ASP A CA 1
ATOM 844 C C . ASP A 1 109 ? -5.701 -14.221 1.757 1.00 98.62 109 ASP A C 1
ATOM 846 O O . ASP A 1 109 ? -5.733 -14.820 0.684 1.00 98.62 109 ASP A O 1
ATOM 850 N N . LEU A 1 110 ? -5.029 -13.067 1.903 1.00 98.50 110 LEU A N 1
ATOM 851 C CA . LEU A 1 110 ? -4.238 -12.448 0.825 1.00 98.50 110 LEU A CA 1
ATOM 852 C C . LEU A 1 110 ? -3.131 -13.378 0.307 1.00 98.50 110 LEU A C 1
ATOM 854 O O . LEU A 1 110 ? -2.952 -13.501 -0.906 1.00 98.50 110 LEU A O 1
ATOM 858 N N . GLY A 1 111 ? -2.419 -14.060 1.208 1.00 98.00 111 GLY A N 1
ATOM 859 C CA . GLY A 1 111 ? -1.369 -15.018 0.852 1.00 98.00 111 GLY A CA 1
ATOM 860 C C . GLY A 1 111 ? -1.886 -16.326 0.237 1.00 98.00 111 GLY A C 1
ATOM 861 O O . GLY A 1 111 ? -1.120 -17.041 -0.405 1.00 98.00 111 GLY A O 1
ATOM 862 N N . LYS A 1 112 ? -3.177 -16.644 0.413 1.00 98.31 112 LYS A N 1
ATOM 863 C CA . LYS A 1 112 ? -3.840 -17.849 -0.125 1.00 98.31 112 LYS A CA 1
ATOM 864 C C . LYS A 1 112 ? -4.614 -17.592 -1.424 1.00 98.31 112 LYS A C 1
ATOM 866 O O . LYS A 1 112 ? -5.167 -18.538 -1.987 1.00 98.31 112 LYS A O 1
ATOM 871 N N . LEU A 1 113 ? -4.685 -16.345 -1.897 1.00 98.00 113 LEU A N 1
ATOM 872 C CA . LEU A 1 113 ? -5.286 -16.024 -3.191 1.00 98.00 113 LEU A CA 1
ATOM 873 C C . LEU A 1 113 ? -4.561 -16.751 -4.329 1.00 98.00 113 LEU A C 1
ATOM 875 O O . LEU A 1 113 ? -3.360 -16.997 -4.269 1.00 98.00 113 LEU A O 1
ATOM 879 N N . GLU A 1 114 ? -5.284 -17.021 -5.420 1.00 97.31 114 GLU A N 1
ATOM 880 C CA . GLU A 1 114 ? -4.674 -17.584 -6.633 1.00 97.31 114 GLU A CA 1
ATOM 881 C C . GLU A 1 114 ? -3.577 -16.665 -7.199 1.00 97.31 114 GLU A C 1
ATOM 883 O O . GLU A 1 114 ? -2.560 -17.136 -7.702 1.00 97.31 114 GLU A O 1
ATOM 888 N N . ILE A 1 115 ? -3.781 -15.347 -7.093 1.00 98.00 115 ILE A N 1
ATOM 889 C CA . ILE A 1 115 ? -2.751 -14.332 -7.327 1.00 98.00 115 ILE A CA 1
ATOM 890 C C . ILE A 1 115 ? -2.483 -13.678 -5.967 1.00 98.00 115 ILE A C 1
ATOM 892 O O . ILE A 1 115 ? -3.244 -12.784 -5.582 1.00 98.00 115 ILE A O 1
ATOM 896 N N . PRO A 1 116 ? -1.482 -14.162 -5.211 1.00 98.12 116 PRO A N 1
ATOM 897 C CA . PRO A 1 116 ? -1.254 -13.729 -3.844 1.00 98.12 116 PRO A CA 1
ATOM 898 C C . PRO A 1 116 ? -0.626 -12.341 -3.786 1.00 98.12 116 PRO A C 1
ATOM 900 O O . PRO A 1 116 ? 0.101 -11.918 -4.688 1.00 98.12 116 PRO A O 1
ATOM 903 N N . PHE A 1 117 ? -0.894 -11.654 -2.681 1.00 98.62 117 PHE A N 1
ATOM 904 C CA . PHE A 1 117 ? -0.300 -10.366 -2.354 1.00 98.62 117 PHE A CA 1
ATOM 905 C C . PHE A 1 117 ? 0.312 -10.425 -0.956 1.00 98.62 117 PHE A C 1
ATOM 907 O O . PHE A 1 117 ? -0.285 -10.986 -0.040 1.00 98.62 117 PHE A O 1
ATOM 914 N N . ASP A 1 118 ? 1.483 -9.812 -0.795 1.00 98.62 118 ASP A N 1
ATOM 915 C CA . ASP A 1 118 ? 2.125 -9.625 0.509 1.00 98.62 118 ASP A CA 1
ATOM 916 C C . ASP A 1 118 ? 1.936 -8.176 1.000 1.00 98.62 118 ASP A C 1
ATOM 918 O O . ASP A 1 118 ? 1.502 -7.288 0.257 1.00 98.62 118 ASP A O 1
ATOM 922 N N . LEU A 1 119 ? 2.253 -7.915 2.263 1.00 98.50 119 LEU A N 1
ATOM 923 C CA . LEU A 1 119 ? 2.244 -6.584 2.843 1.00 98.50 119 LEU A CA 1
ATOM 924 C C . LEU A 1 119 ? 3.364 -5.706 2.268 1.00 98.50 119 LEU A C 1
ATOM 926 O O . LEU A 1 119 ? 4.439 -6.154 1.886 1.00 98.50 119 LEU A O 1
ATOM 930 N N . GLY A 1 120 ? 3.108 -4.407 2.241 1.00 98.31 120 GLY A N 1
ATOM 931 C CA . GLY A 1 120 ? 4.113 -3.386 1.990 1.00 98.31 120 GLY A CA 1
ATOM 932 C C . GLY A 1 120 ? 4.913 -3.029 3.245 1.00 98.31 120 GLY A C 1
ATOM 933 O O . GLY A 1 120 ? 4.643 -3.490 4.355 1.00 98.31 120 GLY A O 1
ATOM 934 N N . GLY A 1 121 ? 5.883 -2.129 3.086 1.00 97.12 121 GLY A N 1
ATOM 935 C CA . GLY A 1 121 ? 6.764 -1.694 4.174 1.00 97.12 121 GLY A CA 1
ATOM 936 C C . GLY A 1 121 ? 6.229 -0.503 4.988 1.00 97.12 121 GLY A C 1
ATOM 937 O O . GLY A 1 121 ? 5.718 0.496 4.457 1.00 97.12 121 GLY A O 1
ATOM 938 N N . SER A 1 122 ? 6.431 -0.536 6.308 1.00 97.44 122 SER A N 1
ATOM 939 C CA . SER A 1 122 ? 6.240 0.613 7.211 1.00 97.44 122 SER A CA 1
ATOM 940 C C . SER A 1 122 ? 7.282 0.613 8.345 1.00 97.44 122 SER A C 1
ATOM 942 O O . SER A 1 122 ? 8.101 -0.291 8.441 1.00 97.44 122 SER A O 1
ATOM 944 N N . GLY A 1 123 ? 7.316 1.663 9.175 1.00 95.69 123 GLY A N 1
ATOM 945 C CA . GLY A 1 123 ? 8.304 1.772 10.262 1.00 95.69 123 GLY A CA 1
ATOM 946 C C . GLY A 1 123 ? 9.722 2.145 9.800 1.00 95.69 123 GLY A C 1
ATOM 947 O O . GLY A 1 123 ? 9.899 2.720 8.716 1.00 95.69 123 GLY A O 1
ATOM 948 N N . SER A 1 124 ? 10.718 1.875 10.646 1.00 96.88 124 SER A N 1
ATOM 949 C CA . SER A 1 124 ? 12.149 2.110 10.378 1.00 96.88 124 SER A CA 1
ATOM 950 C C . SER A 1 124 ? 12.765 0.931 9.617 1.00 96.88 124 SER A C 1
ATOM 952 O O . SER A 1 124 ? 13.585 0.173 10.129 1.00 96.88 124 SER A O 1
ATOM 954 N N . ALA A 1 125 ? 12.272 0.753 8.397 1.00 96.88 125 ALA A N 1
ATOM 955 C CA . ALA A 1 125 ? 12.539 -0.372 7.512 1.00 96.88 125 ALA A CA 1
ATOM 956 C C . ALA A 1 125 ? 12.712 0.118 6.071 1.00 96.88 125 ALA A C 1
ATOM 958 O O . ALA A 1 125 ? 12.455 1.299 5.766 1.00 96.88 125 ALA A O 1
ATOM 959 N N . LEU A 1 126 ? 13.070 -0.801 5.177 1.00 97.75 126 LEU A N 1
ATOM 960 C CA . LEU A 1 126 ? 12.867 -0.589 3.754 1.00 97.75 126 LEU A CA 1
ATOM 961 C C . LEU A 1 126 ? 11.372 -0.399 3.495 1.00 97.75 126 LEU A C 1
ATOM 963 O O . LEU A 1 126 ? 10.520 -1.126 3.998 1.00 97.75 126 LEU A O 1
ATOM 967 N N . ARG A 1 127 ? 11.027 0.638 2.741 1.00 97.94 127 ARG A N 1
ATOM 968 C CA . ARG A 1 127 ? 9.666 0.822 2.240 1.00 97.94 127 ARG A CA 1
ATOM 969 C C . ARG A 1 127 ? 9.553 0.221 0.855 1.00 97.94 127 ARG A C 1
ATOM 971 O O . ARG A 1 127 ? 10.546 0.142 0.139 1.00 97.94 127 ARG A O 1
ATOM 978 N N . THR A 1 128 ? 8.322 -0.100 0.489 1.00 98.19 128 THR A N 1
ATOM 979 C CA . THR A 1 128 ? 7.949 -0.657 -0.806 1.00 98.19 128 THR A CA 1
ATOM 980 C C . THR A 1 128 ? 8.603 0.114 -1.957 1.00 98.19 128 THR A C 1
ATOM 982 O O . THR A 1 128 ? 8.346 1.319 -2.101 1.00 98.19 128 THR A O 1
ATOM 985 N N . PRO A 1 129 ? 9.490 -0.532 -2.734 1.00 97.94 129 PRO A N 1
ATOM 986 C CA . PRO A 1 129 ? 10.047 0.049 -3.947 1.00 97.94 129 PRO A CA 1
ATOM 987 C C . PRO A 1 129 ? 8.950 0.357 -4.970 1.00 97.94 129 PRO A C 1
ATOM 989 O O . PRO A 1 129 ? 7.912 -0.293 -4.991 1.00 97.94 129 PRO A O 1
ATOM 992 N N . SER A 1 130 ? 9.158 1.362 -5.821 1.00 97.75 130 SER A N 1
ATOM 993 C CA . SER A 1 130 ? 8.220 1.684 -6.910 1.00 97.75 130 SER A CA 1
ATOM 994 C C . SER A 1 130 ? 8.964 2.134 -8.158 1.00 97.75 130 SER A C 1
ATOM 996 O O . SER A 1 130 ? 10.018 2.764 -8.062 1.00 97.75 130 SER A O 1
ATOM 998 N N . ALA A 1 131 ? 8.388 1.844 -9.324 1.00 97.81 131 ALA A N 1
ATOM 999 C CA . ALA A 1 131 ? 8.980 2.109 -10.628 1.00 97.81 131 ALA A CA 1
ATOM 1000 C C . ALA A 1 131 ? 8.006 2.800 -11.572 1.00 97.81 131 ALA A C 1
ATOM 1002 O O . ALA A 1 131 ? 6.797 2.579 -11.505 1.00 97.81 131 ALA A O 1
ATOM 1003 N N . CYS A 1 132 ? 8.540 3.607 -12.490 1.00 97.62 132 CYS A N 1
ATOM 1004 C CA . CYS A 1 132 ? 7.749 4.077 -13.624 1.00 97.62 132 CYS A CA 1
ATOM 1005 C C . CYS A 1 132 ? 7.386 2.902 -14.545 1.00 97.62 132 CYS A C 1
ATOM 1007 O O . CYS A 1 132 ? 7.979 1.831 -14.443 1.00 97.62 132 CYS A O 1
ATOM 1009 N N . MET A 1 133 ? 6.471 3.118 -15.496 1.00 97.19 133 MET A N 1
ATOM 1010 C CA . MET A 1 133 ? 6.047 2.073 -16.442 1.00 97.19 133 MET A CA 1
ATOM 1011 C C . MET A 1 133 ? 7.180 1.462 -17.284 1.00 97.19 133 MET A C 1
ATOM 1013 O O . MET A 1 133 ? 6.988 0.389 -17.844 1.00 97.19 133 MET A O 1
ATOM 1017 N N . GLY A 1 134 ? 8.349 2.111 -17.364 1.00 96.56 134 GLY A N 1
ATOM 1018 C CA . GLY A 1 134 ? 9.553 1.500 -17.925 1.00 96.56 134 GLY A CA 1
ATOM 1019 C C . GLY A 1 134 ? 9.371 0.961 -19.346 1.00 96.56 134 GLY A C 1
ATOM 1020 O O . GLY A 1 134 ? 8.597 1.533 -20.118 1.00 96.56 134 GLY A O 1
ATOM 1021 N N . PRO A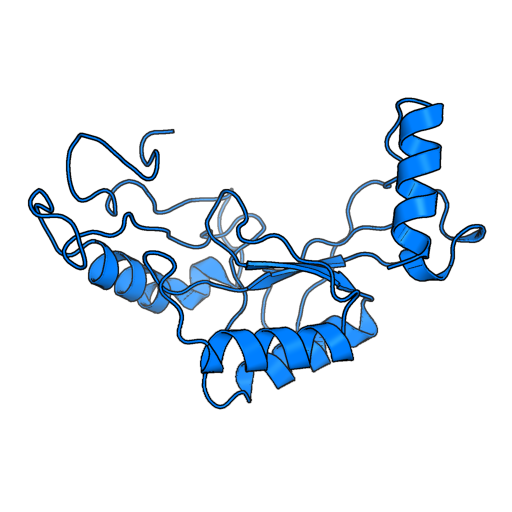 1 135 ? 10.037 -0.150 -19.701 1.00 97.44 135 PRO A N 1
ATOM 1022 C CA . PRO A 1 135 ? 9.979 -0.699 -21.053 1.00 97.44 135 PRO A CA 1
ATOM 1023 C C . PRO A 1 135 ? 8.604 -1.268 -21.426 1.00 97.44 135 PRO A C 1
ATOM 1025 O O . PRO A 1 135 ? 8.385 -1.562 -22.596 1.00 97.44 135 PRO A O 1
ATOM 1028 N N . ALA A 1 136 ? 7.662 -1.404 -20.479 1.00 97.38 136 ALA A N 1
ATOM 1029 C CA . ALA A 1 136 ? 6.333 -1.929 -20.790 1.00 97.38 136 ALA A CA 1
ATOM 1030 C C . ALA A 1 136 ? 5.584 -1.048 -21.797 1.00 97.38 136 ALA A C 1
ATOM 1032 O O . ALA A 1 136 ? 4.895 -1.572 -22.666 1.00 97.38 136 ALA A O 1
ATOM 1033 N N . LEU A 1 137 ? 5.705 0.280 -21.672 1.00 96.56 137 LEU A N 1
ATOM 1034 C CA . LEU A 1 137 ? 4.990 1.240 -22.524 1.00 96.5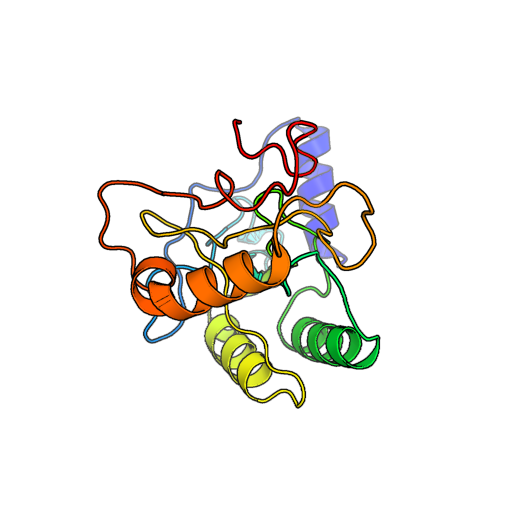6 137 LEU A CA 1
ATOM 1035 C C . LEU A 1 137 ? 5.815 2.481 -22.907 1.00 96.56 137 LEU A C 1
ATOM 1037 O O . LEU A 1 137 ? 5.309 3.321 -23.650 1.00 96.56 137 LEU A O 1
ATOM 1041 N N . ARG A 1 138 ? 7.052 2.645 -22.409 1.00 92.06 138 ARG A N 1
ATOM 1042 C CA . ARG A 1 138 ? 7.917 3.781 -22.768 1.00 92.06 138 ARG A CA 1
ATOM 1043 C C . ARG A 1 138 ? 9.034 3.389 -23.716 1.00 92.06 138 ARG A C 1
ATOM 1045 O O . ARG A 1 138 ? 9.868 2.547 -23.414 1.00 92.06 138 ARG A O 1
ATOM 1052 N N . GLU A 1 139 ? 9.120 4.158 -24.790 1.00 95.06 139 GLU A N 1
ATOM 1053 C CA . GLU A 1 139 ? 10.180 4.138 -25.788 1.00 95.06 139 GLU A CA 1
ATOM 1054 C C . GLU A 1 139 ? 11.503 4.751 -25.286 1.00 95.06 139 GLU A C 1
ATOM 1056 O O . GLU A 1 139 ? 12.565 4.448 -25.817 1.00 95.06 139 GLU A O 1
ATOM 1061 N N . TYR A 1 140 ? 11.456 5.595 -24.246 1.00 94.25 140 TYR A N 1
ATOM 1062 C CA . TYR A 1 140 ? 12.642 6.244 -23.660 1.00 94.25 140 TYR A CA 1
ATOM 1063 C C . TYR A 1 140 ? 13.220 5.514 -22.442 1.00 94.25 140 TYR A C 1
ATOM 1065 O O . TYR A 1 140 ? 14.066 6.073 -21.746 1.00 94.25 140 TYR A O 1
ATOM 1073 N N . ALA A 1 141 ? 12.744 4.308 -22.124 1.00 96.75 141 ALA A N 1
ATOM 1074 C CA . ALA A 1 141 ? 13.286 3.542 -21.008 1.00 96.75 141 ALA A CA 1
ATOM 1075 C C . ALA A 1 141 ? 14.732 3.114 -21.314 1.00 96.75 141 ALA A C 1
ATOM 1077 O O . ALA A 1 141 ? 14.984 2.384 -22.267 1.00 96.75 141 ALA A O 1
ATOM 1078 N N . CYS A 1 142 ? 15.690 3.570 -20.505 1.00 97.06 142 CYS A N 1
ATOM 1079 C CA . CYS A 1 142 ? 17.106 3.241 -20.676 1.00 97.06 142 CYS A CA 1
ATOM 1080 C C . CYS A 1 142 ? 17.487 1.866 -20.097 1.00 97.06 142 CYS A C 1
ATOM 1082 O O . CYS A 1 142 ? 18.580 1.379 -20.366 1.00 97.06 142 CYS A O 1
ATOM 1084 N N . TYR A 1 143 ? 16.621 1.267 -19.278 1.00 96.69 143 TYR A N 1
ATOM 1085 C CA . TYR A 1 143 ? 16.777 -0.054 -18.661 1.00 96.69 143 TYR A CA 1
ATOM 1086 C C . TYR A 1 143 ? 15.401 -0.579 -18.218 1.00 96.69 143 TYR A C 1
ATOM 1088 O O . TYR A 1 143 ? 14.415 0.169 -18.223 1.00 96.69 143 TYR A O 1
ATOM 1096 N N . ASP A 1 144 ? 15.330 -1.850 -17.814 1.00 97.62 144 ASP A N 1
ATOM 1097 C CA . ASP A 1 144 ? 14.099 -2.435 -17.281 1.00 97.62 144 ASP A CA 1
ATOM 1098 C C . ASP A 1 144 ? 13.858 -2.012 -15.827 1.00 97.62 144 ASP A C 1
ATOM 1100 O O . ASP A 1 144 ? 14.397 -2.576 -14.875 1.00 97.62 144 ASP A O 1
ATOM 1104 N N . THR A 1 145 ? 13.048 -0.968 -15.651 1.00 98.12 145 THR A N 1
ATOM 1105 C CA . THR A 1 145 ? 12.707 -0.460 -14.319 1.00 98.12 145 THR A CA 1
ATOM 1106 C C . THR A 1 145 ? 11.777 -1.384 -13.549 1.00 98.12 145 THR A C 1
ATOM 1108 O O . THR A 1 145 ? 11.748 -1.307 -12.322 1.00 98.12 145 THR A O 1
ATOM 1111 N N . LEU A 1 146 ? 10.968 -2.185 -14.249 1.00 97.81 146 LEU A N 1
ATOM 1112 C CA . LEU A 1 146 ? 9.965 -3.039 -13.622 1.00 97.81 146 LEU A CA 1
ATOM 1113 C C . LEU A 1 146 ? 10.643 -4.255 -13.005 1.00 97.81 146 LEU A C 1
ATOM 1115 O O . LEU A 1 146 ? 10.408 -4.541 -11.831 1.00 97.81 146 LEU A O 1
ATOM 1119 N N . ASP A 1 147 ? 11.529 -4.889 -13.771 1.00 97.50 147 ASP A N 1
ATOM 1120 C CA . ASP A 1 147 ? 12.313 -6.036 -13.324 1.00 97.50 147 ASP A CA 1
ATOM 1121 C C . ASP A 1 147 ? 13.220 -5.663 -12.147 1.00 97.50 147 ASP A C 1
ATOM 1123 O O . ASP A 1 147 ? 13.129 -6.272 -11.086 1.00 97.50 147 ASP A O 1
ATOM 1127 N N . LEU A 1 148 ? 13.975 -4.561 -12.251 1.00 97.44 148 LEU A N 1
ATOM 1128 C CA . LEU A 1 148 ? 14.818 -4.088 -11.148 1.00 97.44 148 LEU A CA 1
ATOM 1129 C C . LEU A 1 148 ? 14.010 -3.790 -9.874 1.00 97.44 148 LEU A C 1
ATOM 1131 O O . LEU A 1 148 ? 14.441 -4.096 -8.765 1.00 97.44 148 LEU A O 1
ATOM 1135 N N . CYS A 1 149 ? 12.834 -3.174 -10.008 1.00 98.00 149 CYS A N 1
ATOM 1136 C CA . CYS A 1 149 ? 11.978 -2.891 -8.859 1.00 98.00 149 CYS A CA 1
ATOM 1137 C C . CYS A 1 149 ? 11.478 -4.175 -8.197 1.00 98.00 149 CYS A C 1
ATOM 1139 O O . CYS A 1 149 ? 11.462 -4.259 -6.968 1.00 98.00 149 CYS A O 1
ATOM 1141 N N . TYR A 1 150 ? 11.073 -5.162 -8.994 1.00 98.00 150 TYR A N 1
ATOM 1142 C CA . TYR A 1 150 ? 10.631 -6.455 -8.493 1.00 98.00 150 TYR A CA 1
ATOM 1143 C C . TYR A 1 150 ? 11.782 -7.217 -7.823 1.00 98.00 150 TYR A C 1
ATOM 1145 O O . TYR A 1 150 ? 11.646 -7.627 -6.672 1.00 98.00 150 TYR A O 1
ATOM 1153 N N . ASP A 1 151 ? 12.936 -7.310 -8.483 1.00 97.88 151 ASP A N 1
ATOM 1154 C CA . ASP A 1 151 ? 14.131 -7.993 -7.982 1.00 97.88 151 ASP A CA 1
ATOM 1155 C C . ASP A 1 151 ? 14.611 -7.415 -6.643 1.00 97.88 151 ASP A C 1
ATOM 1157 O O . ASP A 1 151 ? 14.786 -8.154 -5.673 1.00 97.88 151 ASP A O 1
ATOM 1161 N N . LEU A 1 152 ? 14.711 -6.085 -6.523 1.00 97.38 152 LEU A N 1
ATOM 1162 C CA . LEU A 1 152 ? 15.068 -5.433 -5.257 1.00 97.38 152 LEU A CA 1
ATOM 1163 C C . LEU A 1 152 ? 14.021 -5.682 -4.165 1.00 97.38 152 LEU A C 1
ATOM 1165 O O . LEU A 1 152 ? 14.371 -5.862 -2.997 1.00 97.38 152 LEU A O 1
ATOM 1169 N N . THR A 1 153 ? 12.737 -5.695 -4.530 1.00 98.00 153 THR A N 1
ATOM 1170 C CA . THR A 1 153 ? 11.645 -5.966 -3.584 1.00 98.00 153 THR A CA 1
ATOM 1171 C C . THR A 1 153 ? 11.729 -7.387 -3.037 1.00 98.00 153 THR A C 1
ATOM 1173 O O . THR A 1 153 ? 11.525 -7.584 -1.840 1.00 98.00 153 THR A O 1
ATOM 1176 N N . MET A 1 154 ? 12.058 -8.365 -3.883 1.00 98.19 154 MET A N 1
ATOM 1177 C CA . MET A 1 154 ? 12.209 -9.766 -3.487 1.00 98.19 154 MET A CA 1
ATOM 1178 C C . MET A 1 154 ? 13.522 -10.023 -2.737 1.00 98.19 154 MET A C 1
ATOM 1180 O O . MET A 1 154 ? 13.533 -10.756 -1.749 1.00 98.19 154 MET A O 1
ATOM 1184 N N . THR A 1 155 ? 14.613 -9.380 -3.152 1.00 98.31 155 THR A N 1
ATOM 1185 C CA . THR A 1 155 ? 15.936 -9.511 -2.525 1.00 98.31 155 THR A CA 1
ATOM 1186 C C . THR A 1 155 ? 15.930 -9.026 -1.076 1.00 98.31 155 THR A C 1
ATOM 1188 O O . THR A 1 155 ? 16.490 -9.684 -0.202 1.00 98.31 155 THR A O 1
ATOM 1191 N N . TYR A 1 156 ? 15.263 -7.901 -0.799 1.00 97.81 156 TYR A N 1
ATOM 1192 C CA . TYR A 1 156 ? 15.281 -7.237 0.510 1.00 97.81 156 TYR A CA 1
ATOM 1193 C C . TYR A 1 156 ? 13.970 -7.389 1.297 1.00 97.81 156 TYR A C 1
ATOM 1195 O O . TYR A 1 156 ? 13.561 -6.494 2.043 1.00 97.81 156 TYR A O 1
ATOM 1203 N N . GLN A 1 157 ? 13.291 -8.530 1.144 1.00 98.38 157 GLN A N 1
ATOM 1204 C CA . GLN A 1 157 ? 12.058 -8.845 1.879 1.00 98.38 157 GLN A CA 1
ATOM 1205 C C . GLN A 1 157 ? 12.241 -8.726 3.396 1.00 98.38 157 GLN A C 1
ATOM 1207 O O . GLN A 1 157 ? 11.386 -8.183 4.098 1.00 98.38 157 GLN A O 1
ATOM 1212 N N . ASN A 1 158 ? 13.374 -9.193 3.923 1.00 97.75 158 ASN A N 1
ATOM 1213 C CA . ASN A 1 158 ? 13.628 -9.148 5.356 1.00 97.75 158 ASN A CA 1
ATOM 1214 C C . ASN A 1 158 ? 13.726 -7.704 5.871 1.00 97.75 158 ASN A C 1
ATOM 1216 O O . ASN A 1 158 ? 13.087 -7.361 6.863 1.00 97.75 158 ASN A O 1
ATOM 1220 N N . GLU A 1 159 ? 14.463 -6.849 5.169 1.00 98.19 159 GLU A N 1
ATOM 1221 C CA . GLU A 1 159 ? 14.651 -5.437 5.505 1.00 98.19 159 GLU A CA 1
ATOM 1222 C C . GLU A 1 159 ? 13.363 -4.622 5.335 1.00 98.19 159 GLU A C 1
ATOM 1224 O O . GLU A 1 159 ? 13.215 -3.580 5.975 1.00 98.19 159 GLU A O 1
ATOM 1229 N N . LEU A 1 160 ? 12.434 -5.081 4.487 1.00 98.31 160 LEU A N 1
ATOM 1230 C CA . LEU A 1 160 ? 11.118 -4.473 4.280 1.00 98.31 160 LEU A CA 1
ATOM 1231 C C . LEU A 1 160 ? 10.135 -4.842 5.394 1.00 98.31 160 LEU A C 1
ATOM 1233 O O . LEU A 1 160 ? 9.455 -3.968 5.939 1.00 98.31 160 LEU A O 1
ATOM 1237 N N . HIS A 1 161 ? 10.076 -6.122 5.761 1.00 98.38 161 HIS A N 1
ATOM 1238 C CA . HIS A 1 161 ? 9.094 -6.634 6.716 1.00 98.38 161 HIS A CA 1
ATOM 1239 C C . HIS A 1 161 ? 9.544 -6.569 8.179 1.00 98.38 161 HIS A C 1
ATOM 1241 O O . HIS A 1 161 ? 8.698 -6.561 9.077 1.00 98.38 161 HIS A O 1
ATOM 1247 N N . ARG A 1 162 ? 10.854 -6.528 8.453 1.00 97.56 162 ARG A N 1
ATOM 1248 C CA . ARG A 1 162 ? 11.422 -6.541 9.811 1.00 97.56 162 ARG A CA 1
ATOM 1249 C C . ARG A 1 162 ? 12.269 -5.286 10.031 1.00 97.56 162 ARG A C 1
ATOM 1251 O O . ARG A 1 162 ? 13.448 -5.275 9.689 1.00 97.56 162 ARG A O 1
ATOM 1258 N N . PRO A 1 163 ? 11.680 -4.214 10.594 1.00 95.56 163 PRO A N 1
ATOM 1259 C CA . PRO A 1 163 ? 12.392 -2.971 10.857 1.00 95.56 163 PRO A CA 1
ATOM 1260 C C . PRO A 1 163 ? 13.622 -3.195 11.747 1.00 95.56 163 PRO A C 1
ATOM 1262 O O . PRO A 1 163 ? 13.489 -3.537 12.919 1.00 95.56 163 PRO A O 1
ATOM 1265 N N . MET A 1 164 ? 14.817 -2.983 11.191 1.00 95.12 164 MET A N 1
ATOM 1266 C CA . MET A 1 164 ? 16.098 -3.062 11.915 1.00 95.12 164 MET A CA 1
ATOM 1267 C C . MET A 1 164 ? 16.975 -1.823 11.705 1.00 95.12 164 MET A C 1
ATOM 1269 O O . MET A 1 164 ? 18.101 -1.759 12.196 1.00 95.12 164 MET A O 1
ATOM 1273 N N . TRP A 1 165 ? 16.492 -0.839 10.945 1.00 96.19 165 TRP A N 1
ATOM 1274 C CA . TRP A 1 165 ? 17.278 0.327 10.564 1.00 96.19 165 TRP A CA 1
ATOM 1275 C C . TRP A 1 165 ? 17.027 1.519 11.490 1.00 96.19 165 TRP A C 1
ATOM 1277 O O . TRP A 1 165 ? 15.972 1.602 12.122 1.00 96.19 165 TRP A O 1
ATOM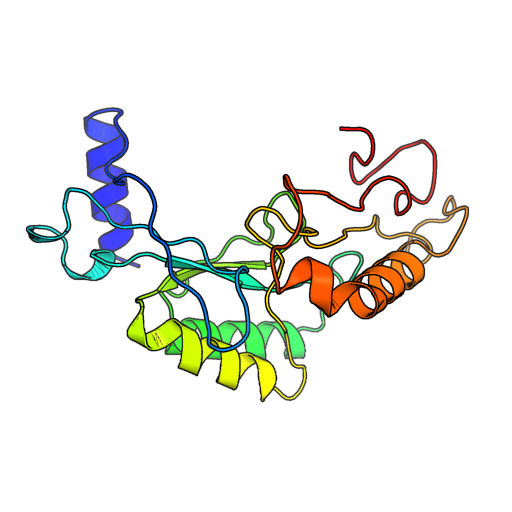 1287 N N . PRO A 1 166 ? 17.958 2.492 11.546 1.00 97.38 166 PRO A N 1
ATOM 1288 C CA . PRO A 1 166 ? 17.762 3.710 12.333 1.00 97.38 166 PRO A CA 1
ATOM 1289 C C . PRO A 1 166 ? 16.535 4.517 11.892 1.00 97.38 166 PRO A C 1
ATOM 1291 O O . PRO A 1 166 ? 15.881 5.169 12.704 1.00 97.38 166 PRO A O 1
ATOM 1294 N N . TYR A 1 167 ? 16.211 4.481 10.597 1.00 97.62 167 TYR A N 1
ATOM 1295 C CA . TYR A 1 167 ? 15.056 5.169 10.039 1.00 97.62 167 TYR A CA 1
ATOM 1296 C C . TYR A 1 167 ? 14.571 4.510 8.744 1.00 97.62 167 TYR A C 1
ATOM 1298 O O . TYR A 1 167 ? 15.134 3.522 8.276 1.00 97.62 167 TYR A O 1
ATOM 1306 N N . LYS A 1 168 ? 13.493 5.049 8.168 1.00 97.31 168 LYS A N 1
ATOM 1307 C CA . LYS A 1 168 ? 12.933 4.568 6.899 1.00 97.31 168 LYS A CA 1
ATOM 1308 C C . LYS A 1 168 ? 13.884 4.825 5.731 1.00 97.31 168 LYS A C 1
ATOM 1310 O O . LYS A 1 168 ? 14.451 5.911 5.630 1.00 97.31 168 LYS A O 1
ATOM 1315 N N . TYR A 1 169 ? 13.932 3.884 4.798 1.00 96.81 169 TYR A N 1
ATOM 1316 C CA . TYR A 1 169 ? 14.642 4.033 3.529 1.00 96.81 169 TYR A CA 1
ATOM 1317 C C . TYR A 1 169 ? 13.715 3.671 2.363 1.00 96.81 169 TYR A C 1
ATOM 1319 O O . TYR A 1 169 ? 12.795 2.870 2.531 1.00 96.81 169 TYR A O 1
ATOM 1327 N N . LYS A 1 170 ? 13.905 4.283 1.190 1.00 96.12 170 LYS A N 1
ATOM 1328 C CA . LYS A 1 170 ? 13.037 4.074 0.022 1.00 96.12 170 LYS A CA 1
ATOM 1329 C C . LYS A 1 170 ? 13.862 3.860 -1.239 1.00 96.12 170 LYS A C 1
ATOM 1331 O O . LYS A 1 170 ? 14.617 4.748 -1.628 1.00 96.12 170 LYS A O 1
ATOM 1336 N N . PHE A 1 171 ? 13.624 2.751 -1.934 1.00 90.62 171 PHE A N 1
ATOM 1337 C CA . PHE A 1 171 ? 14.074 2.609 -3.313 1.00 90.62 171 PHE A CA 1
ATOM 1338 C C . PHE A 1 171 ? 13.060 3.252 -4.259 1.00 90.62 171 PHE A C 1
ATOM 1340 O O . PHE A 1 171 ? 11.994 2.715 -4.547 1.00 90.62 171 PHE A O 1
ATOM 1347 N N . LYS A 1 172 ? 13.418 4.441 -4.731 1.00 78.69 172 LYS A N 1
ATOM 1348 C CA . LYS A 1 172 ? 12.890 5.005 -5.980 1.00 78.69 172 LYS A CA 1
ATOM 1349 C C . LYS A 1 172 ? 14.022 5.414 -6.917 1.00 78.69 172 LYS A C 1
ATOM 1351 O O . LYS A 1 172 ? 13.867 5.328 -8.130 1.00 78.69 172 LYS A O 1
ATOM 1356 N N . GLY A 1 173 ? 15.165 5.821 -6.343 1.00 61.25 173 GLY A N 1
ATOM 1357 C CA . GLY A 1 173 ? 16.349 6.405 -6.996 1.00 61.25 173 GLY A CA 1
ATOM 1358 C C . GLY A 1 173 ? 17.047 5.586 -8.089 1.00 61.25 173 GLY A C 1
ATOM 1359 O O . GLY A 1 173 ? 18.022 6.068 -8.648 1.00 61.25 173 GLY A O 1
ATOM 1360 N N . GLY A 1 174 ? 16.554 4.394 -8.422 1.00 64.81 174 GLY A N 1
ATOM 1361 C CA . GLY A 1 174 ? 17.039 3.567 -9.528 1.00 64.81 174 GLY A CA 1
ATOM 1362 C C . GLY A 1 174 ? 15.915 2.944 -10.353 1.00 64.81 174 GLY A C 1
ATOM 1363 O O . GLY A 1 174 ? 16.173 1.997 -11.072 1.00 64.81 174 GLY A O 1
ATOM 1364 N N . CYS A 1 175 ? 14.672 3.425 -10.229 1.00 83.19 175 CYS A N 1
ATOM 1365 C CA . CYS A 1 175 ? 13.504 2.852 -10.915 1.00 83.19 175 CYS A CA 1
ATOM 1366 C C . CYS A 1 175 ? 12.748 3.887 -11.774 1.00 83.19 175 CYS A C 1
ATOM 1368 O O . CYS A 1 175 ? 11.593 3.685 -12.166 1.00 83.19 175 CYS A O 1
ATOM 1370 N N . ALA A 1 176 ? 13.407 5.009 -12.077 1.00 95.31 176 ALA A N 1
ATOM 1371 C CA . ALA A 1 176 ? 13.014 5.947 -13.118 1.00 95.31 176 ALA A CA 1
ATOM 1372 C C . ALA A 1 176 ? 13.827 5.665 -14.388 1.00 95.31 176 ALA A C 1
ATOM 1374 O O . ALA A 1 176 ? 15.043 5.854 -14.414 1.00 95.31 176 ALA A O 1
ATOM 1375 N N . GLY A 1 177 ? 13.158 5.216 -15.450 1.00 95.62 177 GLY A N 1
ATOM 1376 C CA . GLY A 1 177 ? 13.823 4.703 -16.654 1.00 95.62 177 GLY A CA 1
ATOM 1377 C C . GLY A 1 177 ? 14.533 5.767 -17.489 1.00 95.62 177 GLY A C 1
ATOM 1378 O O . GLY A 1 177 ? 15.292 5.416 -18.381 1.00 95.62 177 GLY A O 1
ATOM 1379 N N . CYS A 1 178 ? 14.289 7.052 -17.221 1.00 96.38 178 CYS A N 1
ATOM 1380 C CA . CYS A 1 178 ? 14.940 8.180 -17.884 1.00 96.38 178 CYS A CA 1
ATOM 1381 C C . CYS A 1 178 ? 14.912 9.442 -16.990 1.00 96.38 178 CYS A C 1
ATOM 1383 O O . CYS A 1 178 ? 14.173 9.473 -15.998 1.00 96.38 178 CYS A O 1
ATOM 1385 N N . PRO A 1 179 ? 15.643 10.518 -17.350 1.00 95.81 179 PRO A N 1
ATOM 1386 C CA . PRO A 1 179 ? 15.727 11.746 -16.548 1.00 95.81 179 PRO A CA 1
ATOM 1387 C C . PRO A 1 179 ? 14.410 12.509 -16.323 1.00 95.81 179 PRO A C 1
ATOM 1389 O O . PRO A 1 179 ? 14.356 13.361 -15.436 1.00 95.81 179 PRO A O 1
ATOM 1392 N N . ASN A 1 180 ? 13.341 12.193 -17.067 1.00 95.81 180 ASN A N 1
ATOM 1393 C CA . ASN A 1 180 ? 12.008 12.765 -16.827 1.00 95.81 180 ASN A CA 1
ATOM 1394 C C . ASN A 1 180 ? 11.449 12.397 -15.447 1.00 95.81 180 ASN A C 1
ATOM 1396 O O . ASN A 1 180 ? 10.583 13.102 -14.941 1.00 95.81 180 ASN A O 1
ATOM 1400 N N . ASP A 1 181 ? 11.941 11.306 -14.850 1.00 96.31 181 ASP A N 1
ATOM 1401 C CA . ASP A 1 181 ? 11.638 10.917 -13.476 1.00 96.31 181 ASP A CA 1
ATOM 1402 C C . ASP A 1 181 ? 10.133 10.870 -13.148 1.00 96.31 181 ASP A C 1
ATOM 1404 O O . ASP A 1 181 ? 9.628 11.539 -12.245 1.00 96.31 181 ASP A O 1
ATOM 1408 N N . CYS A 1 182 ? 9.395 10.046 -13.895 1.00 96.31 182 CYS A N 1
ATOM 1409 C CA . CYS A 1 182 ? 7.938 9.937 -13.769 1.00 96.31 182 CYS A CA 1
ATOM 1410 C C . CYS A 1 182 ? 7.449 9.386 -12.414 1.00 96.31 182 CYS A C 1
ATOM 1412 O O . CYS A 1 182 ? 6.246 9.388 -12.173 1.00 96.31 182 CYS A O 1
ATOM 1414 N N . VAL A 1 183 ? 8.344 8.906 -11.544 1.00 95.75 183 VAL A N 1
ATOM 1415 C CA . VAL A 1 183 ? 8.020 8.452 -10.176 1.00 95.75 183 VAL A CA 1
ATOM 1416 C C . VAL A 1 183 ? 8.599 9.352 -9.082 1.00 95.75 183 VAL A C 1
ATOM 1418 O O . VAL A 1 183 ? 8.516 9.006 -7.900 1.00 95.75 183 VAL A O 1
ATOM 1421 N N . ALA A 1 184 ? 9.144 10.513 -9.465 1.00 96.12 184 ALA A N 1
ATOM 1422 C CA . ALA A 1 184 ? 9.753 11.494 -8.570 1.00 96.12 184 ALA A CA 1
ATOM 1423 C C . ALA A 1 184 ? 10.774 10.854 -7.613 1.00 96.12 184 ALA A C 1
ATOM 1425 O O . ALA A 1 184 ? 10.735 11.043 -6.399 1.00 96.12 184 ALA A O 1
ATOM 1426 N N . SER A 1 185 ? 11.676 10.046 -8.161 1.00 92.31 185 SER A N 1
ATOM 1427 C CA . SER A 1 185 ? 12.660 9.269 -7.426 1.00 92.31 185 SER A CA 1
ATOM 1428 C C . SER A 1 185 ? 13.663 10.106 -6.651 1.00 92.31 185 SER A C 1
ATOM 1430 O O . SER A 1 185 ? 14.250 9.609 -5.694 1.00 92.31 185 SER A O 1
ATOM 1432 N N . LYS A 1 186 ? 13.886 11.347 -7.093 1.00 90.56 186 LYS A N 1
ATOM 1433 C CA . LYS A 1 186 ? 14.813 12.294 -6.464 1.00 90.56 186 LYS A CA 1
ATOM 1434 C C . LYS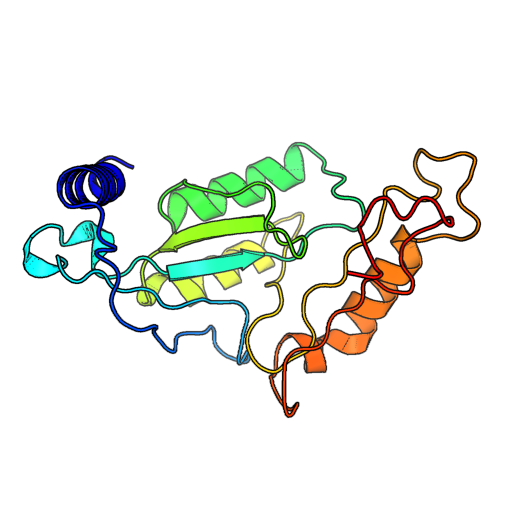 A 1 186 ? 14.211 13.073 -5.282 1.00 90.56 186 LYS A C 1
ATOM 1436 O O . LYS A 1 186 ? 14.947 13.828 -4.652 1.00 90.56 186 LYS A O 1
ATOM 1441 N N . ALA A 1 187 ? 12.900 12.950 -5.048 1.00 71.75 187 ALA A N 1
ATOM 1442 C CA . ALA A 1 187 ? 12.148 13.694 -4.032 1.00 71.75 187 ALA A CA 1
ATOM 1443 C C . ALA A 1 187 ? 12.095 12.992 -2.664 1.00 71.75 187 ALA A C 1
ATOM 1445 O O . ALA A 1 187 ? 12.183 11.743 -2.609 1.00 71.75 187 ALA A O 1
#

Foldseek 3Di:
DVQVVVQVVVCVVVVHHQKDDWDQADEPPFRFQKTWIAGVCCVVRVQVRTWMKGWWAAQAQNDDDPLLVVLLQVLLVVFAPSDWDCVPLLHTTISTGGDRVSRHVSQVSQCVRPPHIHGAADWQFEGQEYAHCAPVPDPQQQDRLRVVSVVVCVVRVCRRGYRDHPHYDYPPLRRYRDPVSPSPRVD

Secondary structure (DSSP, 8-state):
-HHHHHHHHHHHHHTS--BPSPB----TT-S-SEEB--BTTTTTSGGGS--EEEEEPPPGGG---HHHHHHHHHHHHHHS-S-EES--TTS-EEEEEE-HHHHHHHHHHHHHSSS---B---SSSEE------GGGT-TT-SS-HHHHHHHHHHHTHHHHHS--SSS-EE--TT--SSTT-TT-TT-